Protein 4K8L (pdb70)

GO terms:
  GO:0047580 4-hydroxyproline epimerase activity (F, EXP)

Nearest PDB structures (foldseek):
  4k8l-assembly1_A-2  TM=1.003E+00  e=9.230E-74  Brucella anthropi ATCC 49188
  1tm0-assembly1_A  TM=9.863E-01  e=3.378E-57  Brucella melitensis bv. 1 str. 16M
  4k7g-assembly1_B  TM=9.505E-01  e=1.556E-53  Allorhizobium ampelinum S4
  6r76-assembly2_D  TM=7.956E-01  e=5.404E-33  Thermococcus litoralis DSM 5473
  6r76-assembly1_B  TM=7.871E-01  e=2.920E-32  Thermococcus litoralis DSM 5473

Organism: Brucella anthropi (strain ATCC 49188 / DSM 6882 / CCUG 24695 / JCM 21032 / LMG 3331 / NBRC 15819 / NCTC 12168 / Alc 37) (NCBI:txid439375)

Radius of gyration: 19.4 Å; Cα contacts (8 Å, |Δi|>4): 788; chains: 1; bounding box: 55×47×54 Å

Structure (mmCIF, N/CA/C/O backbone):
data_4K8L
#
_entry.id   4K8L
#
_cell.length_a   77.263
_cell.length_b   78.329
_cell.length_c   114.424
_cell.angle_alpha   90.000
_cell.angle_beta   90.000
_cell.angle_gamma   90.000
#
_symmetry.space_group_name_H-M   'I 2 2 2'
#
loop_
_entity.id
_entity.type
_entity.pdbx_description
1 polymer 'Proline racemase'
2 water water
#
loop_
_atom_site.group_PDB
_atom_site.id
_atom_site.type_symbol
_atom_site.label_atom_id
_atom_site.label_alt_id
_atom_site.label_comp_id
_atom_site.label_asym_id
_atom_site.label_entity_id
_atom_site.label_seq_id
_atom_site.pdbx_PDB_ins_code
_atom_site.Cartn_x
_atom_site.Cartn_y
_atom_site.Cartn_z
_atom_site.occupancy
_atom_site.B_iso_or_equiv
_atom_site.auth_seq_id
_atom_site.auth_comp_id
_atom_site.auth_asym_id
_atom_site.auth_atom_id
_atom_site.pdbx_PDB_model_num
ATOM 1 N N . SER A 1 1 ? 55.187 -7.940 57.169 1.00 25.23 0 SER A N 1
ATOM 2 C CA . SER A 1 1 ? 54.844 -6.543 57.547 1.00 23.35 0 SER A CA 1
ATOM 3 C C . SER A 1 1 ? 54.531 -5.721 56.335 1.00 25.55 0 SER A C 1
ATOM 4 O O . SER A 1 1 ? 54.968 -6.028 55.238 1.00 28.11 0 SER A O 1
ATOM 14 N N . MET A 1 2 ? 53.720 -4.690 56.542 1.00 26.60 1 MET A N 1
ATOM 15 C CA . MET A 1 2 ? 53.395 -3.724 55.524 1.00 29.73 1 MET A CA 1
ATOM 16 C C . MET A 1 2 ? 53.942 -2.353 55.889 1.00 31.16 1 MET A C 1
ATOM 17 O O . MET A 1 2 ? 54.179 -2.057 57.071 1.00 30.31 1 MET A O 1
ATOM 31 N N . ARG A 1 3 ? 54.122 -1.522 54.866 1.00 27.12 2 ARG A N 1
ATOM 32 C CA . ARG A 1 3 ? 54.463 -0.120 55.049 1.00 22.38 2 ARG A CA 1
ATOM 33 C C . ARG A 1 3 ? 53.638 0.738 54.141 1.00 24.65 2 ARG A C 1
ATOM 34 O O . ARG A 1 3 ? 53.292 0.334 53.037 1.00 23.39 2 ARG A O 1
ATOM 55 N N . SER A 1 4 ? 53.302 1.932 54.605 1.00 19.90 3 SER A N 1
ATOM 56 C CA . SER A 1 4 ? 52.612 2.880 53.771 1.00 20.40 3 SER A CA 1
ATOM 57 C C . SER A 1 4 ? 53.072 4.294 54.051 1.00 23.58 3 SER A C 1
ATOM 58 O O . SER A 1 4 ? 53.186 4.687 55.211 1.00 22.49 3 SER A O 1
ATOM 66 N N . THR A 1 5 ? 53.286 5.063 52.989 1.00 17.56 4 THR A N 1
ATOM 67 C CA . THR A 1 5 ? 53.694 6.455 53.124 1.00 19.80 4 THR A CA 1
ATOM 68 C C . THR A 1 5 ? 52.511 7.346 53.430 1.00 20.95 4 THR A C 1
ATOM 69 O O . THR A 1 5 ? 52.704 8.479 53.870 1.00 24.86 4 THR A O 1
ATOM 80 N N . LYS A 1 6 ? 51.290 6.864 53.170 1.00 18.63 5 LYS A N 1
ATOM 81 C CA . LYS A 1 6 ? 50.090 7.646 53.448 1.00 15.06 5 LYS A CA 1
ATOM 82 C C . LYS A 1 6 ? 48.877 6.738 53.637 1.00 21.86 5 LYS A C 1
ATOM 83 O O . LYS A 1 6 ? 48.894 5.578 53.245 1.00 17.98 5 LYS A O 1
ATOM 102 N N . VAL A 1 7 ? 47.836 7.261 54.275 1.00 14.99 6 VAL A N 1
ATOM 103 C CA . VAL A 1 7 ? 46.574 6.537 54.340 1.00 13.00 6 VAL A CA 1
ATOM 104 C C . VAL A 1 7 ? 45.442 7.480 54.013 1.00 14.19 6 VAL A C 1
ATOM 105 O O . VAL A 1 7 ? 45.221 8.493 54.696 1.00 15.51 6 VAL A O 1
ATOM 118 N N . ILE A 1 8 ? 44.739 7.160 52.930 1.00 10.63 7 ILE A N 1
ATOM 119 C CA . ILE A 1 8 ? 43.646 7.986 52.453 1.00 13.44 7 ILE A CA 1
ATOM 120 C C . ILE A 1 8 ? 42.331 7.235 52.673 1.00 14.46 7 ILE A C 1
ATOM 121 O O . ILE A 1 8 ? 42.185 6.100 52.253 1.00 13.94 7 ILE A O 1
ATOM 137 N N . HIS A 1 9 ? 41.402 7.889 53.366 1.00 10.84 8 HIS A N 1
ATOM 138 C CA . HIS A 1 9 ? 40.149 7.286 53.802 1.00 8.19 8 HIS A CA 1
ATOM 139 C C . HIS A 1 9 ? 39.022 7.728 52.880 1.00 9.68 8 HIS A C 1
ATOM 140 O O . HIS A 1 9 ? 38.771 8.917 52.753 1.00 13.48 8 HIS A O 1
ATOM 155 N N . ILE A 1 10 ? 38.376 6.743 52.255 1.00 11.06 9 ILE A N 1
ATOM 156 C CA . ILE A 1 10 ? 37.364 6.944 51.252 1.00 10.16 9 ILE A CA 1
ATOM 157 C C . ILE A 1 10 ? 36.051 6.255 51.611 1.00 11.71 9 ILE A C 1
ATOM 158 O O . ILE A 1 10 ? 36.047 5.148 52.140 1.00 13.46 9 ILE A O 1
ATOM 174 N N . VAL A 1 11 ? 34.950 6.930 51.304 1.00 12.70 10 VAL A N 1
ATOM 175 C CA . VAL A 1 11 ? 33.646 6.303 51.289 1.00 11.01 10 VAL A CA 1
ATOM 176 C C . VAL A 1 11 ? 33.272 6.166 49.825 1.00 11.15 10 VAL A C 1
ATOM 177 O O . VAL A 1 11 ? 33.170 7.168 49.106 1.00 10.61 10 VAL A O 1
ATOM 190 N N . GLY A 1 12 ? 33.082 4.938 49.367 1.00 8.86 11 GLY A N 1
ATOM 191 C CA . GLY A 1 12 ? 32.800 4.743 47.965 1.00 10.32 11 GLY A CA 1
ATOM 192 C C . GLY A 1 12 ? 31.348 5.080 47.687 1.00 12.82 11 GLY A C 1
ATOM 193 O O . GLY A 1 12 ? 30.509 4.964 48.588 1.00 11.09 11 GLY A O 1
ATOM 197 N N . CYS A 1 13 ? 31.049 5.499 46.468 1.00 10.57 12 CYS A N 1
ATOM 198 C CA . CYS A 1 13 ? 29.683 5.890 46.116 1.00 12.19 12 CYS A CA 1
ATOM 199 C C . CYS A 1 13 ? 29.490 5.919 44.593 1.00 13.51 12 CYS A C 1
ATOM 200 O O . CYS A 1 13 ? 30.437 6.173 43.817 1.00 14.81 12 CYS A O 1
ATOM 208 N N . HIS A 1 14 ? 28.274 5.608 44.135 1.00 12.95 13 HIS A N 1
ATOM 209 C CA . HIS A 1 14 ? 27.931 5.813 42.730 1.00 13.35 13 HIS A CA 1
ATOM 210 C C . HIS A 1 14 ? 26.559 6.441 42.615 1.00 18.58 13 HIS A C 1
ATOM 211 O O . HIS A 1 14 ? 25.707 6.243 43.484 1.00 16.98 13 HIS A O 1
ATOM 226 N N . ALA A 1 15 ? 26.380 7.251 41.581 1.00 16.28 14 ALA A N 1
ATOM 227 C CA . ALA A 1 15 ? 25.104 7.913 41.309 1.00 17.74 14 ALA A CA 1
ATOM 228 C C . ALA A 1 15 ? 24.587 7.427 40.002 1.00 21.28 14 ALA A C 1
ATOM 229 O O . ALA A 1 15 ? 25.208 7.666 38.970 1.00 22.73 14 ALA A O 1
ATOM 236 N N . GLU A 1 16 ? 23.445 6.733 40.036 1.00 23.58 15 GLU A N 1
ATOM 237 C CA . GLU A 1 16 ? 22.822 6.229 38.837 1.00 28.33 15 GLU A CA 1
ATOM 238 C C . GLU A 1 16 ? 23.859 5.545 37.954 1.00 33.55 15 GLU A C 1
ATOM 239 O O . GLU A 1 16 ? 23.878 5.745 36.759 1.00 28.38 15 GLU A O 1
ATOM 251 N N . GLY A 1 17 ? 24.730 4.743 38.550 1.00 38.56 16 GLY A N 1
ATOM 252 C CA . GLY A 1 17 ? 25.718 4.010 37.771 1.00 43.65 16 GLY A CA 1
ATOM 253 C C . GLY A 1 17 ? 26.994 4.769 37.387 1.00 43.05 16 GLY A C 1
ATOM 254 O O . GLY A 1 17 ? 27.789 4.277 36.590 1.00 49.78 16 GLY A O 1
ATOM 258 N N . GLU A 1 18 ? 27.197 5.965 37.928 1.00 23.01 17 GLU A N 1
ATOM 259 C CA . GLU A 1 18 ? 28.472 6.662 37.739 1.00 19.12 17 GLU A CA 1
ATOM 260 C C . GLU A 1 18 ? 29.213 6.747 39.075 1.00 18.29 17 GLU A C 1
ATOM 261 O O . GLU A 1 18 ? 28.741 7.367 40.038 1.00 18.34 17 GLU A O 1
ATOM 273 N N . VAL A 1 19 ? 30.387 6.154 39.109 1.00 17.39 18 VAL A N 1
ATOM 274 C CA . VAL A 1 19 ? 31.221 6.171 40.315 1.00 12.08 18 VAL A CA 1
ATOM 275 C C . VAL A 1 19 ? 31.641 7.592 40.667 1.00 16.62 18 VAL A C 1
ATOM 276 O O . VAL A 1 19 ? 32.101 8.367 39.813 1.00 19.97 18 VAL A O 1
ATOM 289 N N . GLY A 1 20 ? 31.455 7.934 41.928 1.00 13.35 19 GLY A N 1
ATOM 290 C CA . GLY A 1 20 ? 31.897 9.193 42.491 1.00 12.99 19 GLY A CA 1
ATOM 291 C C . GLY A 1 20 ? 32.360 8.973 43.931 1.00 17.48 19 GLY A C 1
ATOM 292 O O . GLY A 1 20 ? 31.709 9.380 44.896 1.00 14.14 19 GLY A O 1
ATOM 296 N N . ASP A 1 21 ? 33.485 8.293 44.090 1.00 13.52 20 ASP A N 1
ATOM 297 C CA . ASP A 1 21 ? 33.996 7.997 45.443 1.00 13.15 20 ASP A CA 1
ATOM 298 C C . ASP A 1 21 ? 34.407 9.295 46.166 1.00 11.78 20 ASP A C 1
ATOM 299 O O . ASP A 1 21 ? 34.671 10.310 45.518 1.00 14.01 20 ASP A O 1
ATOM 308 N N . VAL A 1 22 ? 34.425 9.274 47.499 1.00 11.76 21 VAL A N 1
ATOM 309 C CA . VAL A 1 22 ? 34.603 10.508 48.256 1.00 9.86 21 VAL A CA 1
ATOM 310 C C . VAL A 1 22 ? 35.695 10.282 49.296 1.00 13.21 21 VAL A C 1
ATOM 311 O O . VAL A 1 22 ? 35.568 9.366 50.138 1.00 11.89 21 VAL A O 1
ATOM 324 N N . ILE A 1 23 ? 36.749 11.094 49.213 1.00 13.22 22 ILE A N 1
ATOM 325 C CA . ILE A 1 23 ? 37.800 11.142 50.244 1.00 7.46 22 ILE A CA 1
ATOM 326 C C . ILE A 1 23 ? 37.313 11.941 51.435 1.00 10.02 22 ILE A C 1
ATOM 327 O O . ILE A 1 23 ? 37.056 13.141 51.309 1.00 12.19 22 ILE A O 1
ATOM 343 N N . VAL A 1 24 ? 37.205 11.284 52.589 1.00 9.09 23 VAL A N 1
ATOM 344 C CA . VAL A 1 24 ? 36.670 11.895 53.805 1.00 10.79 23 VAL A CA 1
ATOM 345 C C . VAL A 1 24 ? 37.766 12.168 54.847 1.00 10.15 23 VAL A C 1
ATOM 346 O O . VAL A 1 24 ? 37.532 12.913 55.793 1.00 12.87 23 VAL A O 1
ATOM 359 N N . GLY A 1 25 ? 38.969 11.632 54.630 1.00 12.79 24 GLY A N 1
ATOM 360 C CA . GLY A 1 25 ? 40.066 11.842 55.562 1.00 11.72 24 GLY A CA 1
ATOM 361 C C . GLY A 1 25 ? 41.415 11.452 54.985 1.00 15.56 24 GLY A C 1
ATOM 362 O O . GLY A 1 25 ? 41.507 10.705 54.014 1.00 11.24 24 GLY A O 1
ATOM 366 N N . GLY A 1 26 ? 42.460 11.937 55.629 1.00 13.61 25 GLY A N 1
ATOM 367 C CA . GLY A 1 26 ? 43.819 11.574 55.297 1.00 12.45 25 GLY A CA 1
ATOM 368 C C . GLY A 1 26 ? 44.475 12.525 54.324 1.00 12.31 25 GLY A C 1
ATOM 369 O O . GLY A 1 26 ? 45.657 12.371 54.007 1.00 14.42 25 GLY A O 1
ATOM 373 N N . VAL A 1 27 ? 43.730 13.514 53.850 1.00 11.18 26 VAL A N 1
ATOM 374 C CA . VAL A 1 27 ? 44.268 14.487 52.903 1.00 15.00 26 VAL A CA 1
ATOM 375 C C . VAL A 1 27 ? 43.991 15.889 53.425 1.00 15.96 26 VAL A C 1
ATOM 376 O O . VAL A 1 27 ? 42.862 16.318 53.541 1.00 15.70 26 VAL A O 1
ATOM 389 N N . ALA A 1 28 ? 45.054 16.588 53.767 1.00 15.35 27 ALA A N 1
ATOM 390 C CA . ALA A 1 28 ? 44.949 17.993 54.152 1.00 20.17 27 ALA A CA 1
ATOM 391 C C . ALA A 1 28 ? 44.400 18.818 52.979 1.00 21.36 27 ALA A C 1
ATOM 392 O O . ALA A 1 28 ? 44.627 18.496 51.814 1.00 18.32 27 ALA A O 1
ATOM 399 N N . PRO A 1 29 ? 43.700 19.910 53.288 1.00 17.39 28 PRO A N 1
ATOM 400 C CA . PRO A 1 29 ? 43.253 20.720 52.164 1.00 18.86 28 PRO A CA 1
ATOM 401 C C . PRO A 1 29 ? 44.446 21.277 51.369 1.00 22.89 28 PRO A C 1
ATOM 402 O O . PRO A 1 29 ? 45.447 21.679 51.956 1.00 20.76 28 PRO A O 1
ATOM 413 N N . PRO A 1 30 ? 44.351 21.252 50.040 1.00 19.77 29 PRO A N 1
ATOM 414 C CA . PRO A 1 30 ? 45.403 21.781 49.175 1.00 21.13 29 PRO A CA 1
ATOM 415 C C . PRO A 1 30 ? 45.651 23.268 49.421 1.00 22.61 29 PRO A C 1
ATOM 416 O O . PRO A 1 30 ? 44.769 23.995 49.882 1.00 20.13 29 PRO A O 1
ATOM 427 N N . PRO A 1 31 ? 46.855 23.735 49.097 1.00 20.73 30 PRO A N 1
ATOM 428 C CA . PRO A 1 31 ? 47.145 25.170 49.151 1.00 23.77 30 PRO A CA 1
ATOM 429 C C . PRO A 1 31 ? 46.181 25.962 48.289 1.00 24.34 30 PRO A C 1
ATOM 430 O O . PRO A 1 31 ? 45.772 25.480 47.232 1.00 26.45 30 PRO A O 1
ATOM 441 N N . GLY A 1 32 ? 45.866 27.181 48.707 1.00 29.92 31 GLY A N 1
ATOM 442 C CA . GLY A 1 32 ? 45.004 28.048 47.924 1.00 35.92 31 GLY A CA 1
ATOM 443 C C . GLY A 1 32 ? 44.048 28.819 48.801 1.00 31.47 31 GLY A C 1
ATOM 444 O O . GLY A 1 32 ? 43.571 28.314 49.808 1.00 28.76 31 GLY A O 1
ATOM 448 N N . LYS A 1 33 ? 43.744 30.037 48.390 1.00 32.69 32 LYS A N 1
ATOM 449 C CA . LYS A 1 33 ? 42.909 30.936 49.169 1.00 40.75 32 LYS A CA 1
ATOM 450 C C . LYS A 1 33 ? 41.424 30.687 48.875 1.00 34.13 32 LYS A C 1
ATOM 451 O O . LYS A 1 33 ? 40.538 31.060 49.651 1.00 35.98 32 LYS A O 1
ATOM 470 N N . THR A 1 34 ? 41.149 30.022 47.760 1.00 28.66 33 THR A N 1
ATOM 471 C CA . THR A 1 34 ? 39.779 29.728 47.374 1.00 20.43 33 THR A CA 1
ATOM 472 C C . THR A 1 34 ? 39.679 28.248 46.976 1.00 23.22 33 THR A C 1
ATOM 473 O O . THR A 1 34 ? 40.695 27.634 46.667 1.00 22.19 33 THR A O 1
ATOM 484 N N . VAL A 1 35 ? 38.471 27.688 46.947 1.00 23.46 34 VAL A N 1
ATOM 485 C CA . VAL A 1 35 ? 38.307 26.298 46.509 1.00 20.49 34 VAL A CA 1
ATOM 486 C C . VAL A 1 35 ? 38.721 26.172 45.044 1.00 20.59 34 VAL A C 1
ATOM 487 O O . VAL A 1 35 ? 39.326 25.173 44.638 1.00 16.45 34 VAL A O 1
ATOM 500 N N . TRP A 1 36 ? 38.454 27.207 44.258 1.00 16.76 35 TRP A N 1
ATOM 501 C CA . TRP A 1 36 ? 38.954 27.246 42.870 1.00 21.18 35 TRP A CA 1
ATOM 502 C C . TRP A 1 36 ? 40.483 27.054 42.803 1.00 23.53 35 TRP A C 1
ATOM 503 O O . TRP A 1 36 ? 40.979 26.172 42.071 1.00 24.19 35 TRP A O 1
ATOM 524 N N . GLU A 1 37 ? 41.242 27.870 43.540 1.00 19.53 36 GLU A N 1
ATOM 525 C CA . GLU A 1 37 ? 42.708 27.728 43.528 1.00 21.59 36 GLU A CA 1
ATOM 526 C C . GLU A 1 37 ? 43.150 26.350 44.024 1.00 21.34 36 GLU A C 1
ATOM 527 O O . GLU A 1 37 ? 44.142 25.790 43.527 1.00 20.04 36 GLU A O 1
ATOM 539 N N . GLN A 1 38 ? 42.442 25.801 45.006 1.00 16.29 37 GLN A N 1
ATOM 540 C CA . GLN A 1 38 ? 42.796 24.478 45.515 1.00 13.84 37 GLN A CA 1
ATOM 541 C C . GLN A 1 38 ? 42.610 23.410 44.426 1.00 17.55 37 GLN A C 1
ATOM 542 O O . GLN A 1 38 ? 43.443 22.502 44.300 1.00 17.80 37 GLN A O 1
ATOM 556 N N . SER A 1 39 ? 41.528 23.513 43.647 1.00 17.81 38 SER A N 1
ATOM 557 C CA . SER A 1 39 ? 41.284 22.562 42.567 1.00 13.01 38 SER A CA 1
ATOM 558 C C . SER A 1 39 ? 42.395 22.695 41.491 1.00 15.08 38 SER A C 1
ATOM 559 O O . SER A 1 39 ? 42.780 21.681 40.896 1.00 15.21 38 SER A O 1
ATOM 567 N N . ARG A 1 40 ? 42.862 23.920 41.232 1.00 16.60 39 ARG A N 1
ATOM 568 C CA . ARG A 1 40 ? 43.931 24.187 40.235 1.00 16.03 39 ARG A CA 1
ATOM 569 C C . ARG A 1 40 ? 45.248 23.532 40.697 1.00 20.02 39 ARG A C 1
ATOM 570 O O . ARG A 1 40 ? 46.017 23.042 39.880 1.00 21.18 39 ARG A O 1
ATOM 591 N N . PHE A 1 41 ? 45.515 23.560 42.000 1.00 17.51 40 PHE A N 1
ATOM 592 C CA . PHE A 1 41 ? 46.664 22.817 42.535 1.00 20.88 40 PHE A CA 1
ATOM 593 C C . PHE A 1 41 ? 46.518 21.314 42.252 1.00 19.06 40 PHE A C 1
ATOM 594 O O . PHE A 1 41 ? 47.460 20.631 41.779 1.00 19.07 40 PHE A O 1
ATOM 611 N N . ILE A 1 42 ? 45.327 20.798 42.508 1.00 17.09 41 ILE A N 1
ATOM 612 C CA . ILE A 1 42 ? 45.075 19.370 42.368 1.00 15.44 41 ILE A CA 1
ATOM 613 C C . ILE A 1 42 ? 45.291 19.005 40.894 1.00 18.91 41 ILE A C 1
ATOM 614 O O . ILE A 1 42 ? 45.923 18.001 40.605 1.00 18.87 41 ILE A O 1
ATOM 630 N N . ALA A 1 43 ? 44.806 19.843 39.973 1.00 20.60 42 ALA A N 1
ATOM 631 C CA . ALA A 1 43 ? 44.925 19.567 38.535 1.00 20.96 42 ALA A CA 1
ATOM 632 C C . ALA A 1 43 ? 46.372 19.621 38.068 1.00 21.08 42 ALA A C 1
ATOM 633 O O . ALA A 1 43 ? 46.769 18.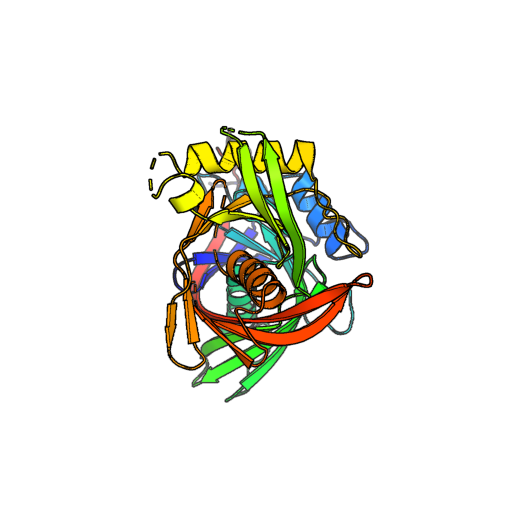851 37.189 1.00 22.37 42 ALA A O 1
ATOM 640 N N . SER A 1 44 ? 47.153 20.534 38.646 1.00 19.06 43 SER A N 1
ATOM 641 C CA . SER A 1 44 ? 48.517 20.786 38.178 1.00 22.54 43 SER A CA 1
ATOM 642 C C . SER A 1 44 ? 49.463 19.776 38.753 1.00 23.05 43 SER A C 1
ATOM 643 O O . SER A 1 44 ? 50.389 19.287 38.083 1.00 20.84 43 SER A O 1
ATOM 651 N N . ASP A 1 45 ? 49.259 19.492 40.028 1.00 20.72 44 ASP A N 1
ATOM 652 C CA . ASP A 1 45 ? 50.216 18.691 40.779 1.00 23.73 44 ASP A CA 1
ATOM 653 C C . ASP A 1 45 ? 50.093 17.209 40.457 1.00 22.48 44 ASP A C 1
ATOM 654 O O . ASP A 1 45 ? 51.107 16.502 40.328 1.00 23.02 44 ASP A O 1
ATOM 663 N N . GLU A 1 46 ? 48.845 16.740 40.381 1.00 21.05 45 GLU A N 1
ATOM 664 C CA . GLU A 1 46 ? 48.504 15.397 39.890 1.00 19.46 45 GLU A CA 1
ATOM 665 C C . GLU A 1 46 ? 48.787 14.244 40.840 1.00 20.08 45 GLU A C 1
ATOM 666 O O . GLU A 1 46 ? 48.381 13.109 40.575 1.00 19.73 45 GLU A O 1
ATOM 678 N N . THR A 1 47 ? 49.500 14.494 41.928 1.00 19.35 46 THR A N 1
ATOM 679 C CA . THR A 1 47 ? 49.844 13.409 42.835 1.00 16.05 46 THR A CA 1
ATOM 680 C C . THR A 1 47 ? 48.598 12.682 43.391 1.00 18.44 46 THR A C 1
ATOM 681 O O . THR A 1 47 ? 48.494 11.443 43.330 1.00 17.34 46 THR A O 1
ATOM 692 N N . LEU A 1 48 ? 47.672 13.443 43.953 1.00 17.86 47 LEU A N 1
ATOM 693 C CA . LEU A 1 48 ? 46.440 12.858 44.508 1.00 12.26 47 LEU A CA 1
ATOM 694 C C . LEU A 1 48 ? 45.630 12.215 43.383 1.00 16.36 47 LEU A C 1
ATOM 695 O O . LEU A 1 48 ? 45.228 11.057 43.503 1.00 14.41 47 LEU A O 1
ATOM 711 N N . ARG A 1 49 ? 45.436 12.945 42.277 1.00 15.96 48 ARG A N 1
ATOM 712 C CA . ARG A 1 49 ? 44.681 12.405 41.135 1.00 15.49 48 ARG A CA 1
ATOM 713 C C . ARG A 1 49 ? 45.214 11.047 40.670 1.00 17.59 48 ARG A C 1
ATOM 714 O O . ARG A 1 49 ? 44.460 10.101 40.500 1.00 16.57 48 ARG A O 1
ATOM 735 N N . ASN A 1 50 ? 46.521 10.950 40.435 1.00 19.70 49 ASN A N 1
ATOM 736 C CA . ASN A 1 50 ? 47.067 9.739 39.867 1.00 16.57 49 ASN A CA 1
ATOM 737 C C . ASN A 1 50 ? 46.935 8.606 40.886 1.00 18.77 49 ASN A C 1
ATOM 738 O O . ASN A 1 50 ? 46.648 7.453 40.554 1.00 17.41 49 ASN A O 1
ATOM 749 N N . PHE A 1 51 ? 47.129 8.950 42.139 1.00 12.86 50 PHE A N 1
ATOM 750 C CA . PHE A 1 51 ? 47.110 7.936 43.199 1.00 20.14 50 PHE A CA 1
ATOM 751 C C . PHE A 1 51 ? 45.727 7.290 43.368 1.00 19.73 50 PHE A C 1
ATOM 752 O O . PHE A 1 51 ? 45.618 6.076 43.540 1.00 19.03 50 PHE A O 1
ATOM 769 N N . VAL A 1 52 ? 44.680 8.086 43.278 1.00 21.12 51 VAL A N 1
ATOM 770 C CA . VAL A 1 52 ? 43.324 7.542 43.489 1.00 19.31 51 VAL A CA 1
ATOM 771 C C . VAL A 1 52 ? 42.617 7.131 42.188 1.00 22.47 51 VAL A C 1
ATOM 772 O O . VAL A 1 52 ? 41.747 6.257 42.205 1.00 17.61 51 VAL A O 1
ATOM 785 N N . LEU A 1 53 ? 42.996 7.733 41.061 1.00 17.63 52 LEU A N 1
ATOM 786 C CA . LEU A 1 53 ? 42.341 7.430 39.797 1.00 16.78 52 LEU A CA 1
ATOM 787 C C . LEU A 1 53 ? 42.950 6.260 39.025 1.00 22.26 52 LEU A C 1
ATOM 788 O O . LEU A 1 53 ? 42.227 5.532 38.323 1.00 22.87 52 LEU A O 1
ATOM 804 N N . ASN A 1 54 ? 44.269 6.101 39.079 1.00 18.86 53 ASN A N 1
ATOM 805 C CA . ASN A 1 54 ? 44.916 5.087 38.264 1.00 16.40 53 ASN A CA 1
ATOM 806 C C . ASN A 1 54 ? 44.901 3.724 38.948 1.00 19.11 53 ASN A C 1
ATOM 807 O O . ASN A 1 54 ? 44.902 3.642 40.172 1.00 21.09 53 ASN A O 1
ATOM 818 N N . GLU A 1 55 ? 44.919 2.667 38.145 1.00 17.82 54 GLU A N 1
ATOM 819 C CA . GLU A 1 55 ? 45.272 1.361 38.635 1.00 22.97 54 GLU A CA 1
ATOM 820 C C . GLU A 1 55 ? 46.596 1.560 39.382 1.00 31.21 54 GLU A C 1
ATOM 821 O O . GLU A 1 55 ? 47.423 2.399 38.996 1.00 27.93 54 GLU A O 1
ATOM 833 N N . PRO A 1 56 ? 46.832 0.747 40.407 1.00 23.07 55 PRO A N 1
ATOM 834 C CA . PRO A 1 56 ? 46.024 -0.413 40.808 1.00 19.77 55 PRO A CA 1
ATOM 835 C C . PRO A 1 56 ? 44.929 -0.094 41.814 1.00 21.29 55 PRO A C 1
ATOM 836 O O . PRO A 1 56 ? 44.332 -1.047 42.308 1.00 26.66 55 PRO A O 1
ATOM 847 N N . ARG A 1 57 ? 44.710 1.179 42.152 1.00 15.72 56 ARG A N 1
ATOM 848 C CA . ARG A 1 57 ? 43.702 1.548 43.157 1.00 16.57 56 ARG A CA 1
ATOM 849 C C . ARG A 1 57 ? 42.392 2.018 42.530 1.00 23.99 56 ARG A C 1
ATOM 850 O O . ARG A 1 57 ? 41.333 1.847 43.111 1.00 24.23 56 ARG A O 1
ATOM 871 N N . GLY A 1 58 ? 42.482 2.640 41.359 1.00 18.35 57 GLY A N 1
ATOM 872 C CA . GLY A 1 58 ? 41.320 3.159 40.659 1.00 23.16 57 GLY A CA 1
ATOM 873 C C . GLY A 1 58 ? 41.101 2.385 39.383 1.00 32.94 57 GLY A C 1
ATOM 874 O O . GLY A 1 58 ? 41.355 1.186 39.320 1.00 43.51 57 GLY A O 1
ATOM 878 N N . GLY A 1 59 ? 40.685 3.088 38.341 1.00 32.32 58 GLY A N 1
ATOM 879 C CA . GLY A 1 59 ? 40.303 2.463 37.090 1.00 27.09 58 GLY A CA 1
ATOM 880 C C . GLY A 1 59 ? 39.827 3.568 36.183 1.00 25.72 58 GLY A C 1
ATOM 881 O O . GLY A 1 59 ? 39.536 4.669 36.663 1.00 25.68 58 GLY A O 1
ATOM 885 N N . VAL A 1 60 ? 39.754 3.289 34.885 1.00 28.87 59 VAL A N 1
ATOM 886 C CA . VAL A 1 60 ? 39.471 4.324 33.890 1.00 30.06 59 VAL A CA 1
ATOM 887 C C . VAL A 1 60 ? 38.133 4.993 34.101 1.00 33.30 59 VAL A C 1
ATOM 888 O O . VAL A 1 60 ? 37.927 6.131 33.681 1.00 43.88 59 VAL A O 1
ATOM 901 N N . PHE A 1 61 ? 37.203 4.308 34.745 1.00 26.65 60 PHE A N 1
ATOM 902 C CA . PHE A 1 61 ? 35.905 4.925 34.945 1.00 33.58 60 PHE A CA 1
ATOM 903 C C . PHE A 1 61 ? 35.706 5.533 36.319 1.00 28.54 60 PHE A C 1
ATOM 904 O O . PHE A 1 61 ? 34.629 6.034 36.620 1.00 28.45 60 PHE A O 1
ATOM 921 N N . ARG A 1 62 ? 36.740 5.516 37.153 1.00 20.11 61 ARG A N 1
ATOM 922 C CA . ARG A 1 62 ? 36.589 6.060 38.486 1.00 15.54 61 ARG A CA 1
ATOM 923 C C . ARG A 1 62 ? 36.623 7.583 38.479 1.00 18.38 61 ARG A C 1
ATOM 924 O O . ARG A 1 62 ? 37.410 8.199 37.764 1.00 20.24 61 ARG A O 1
ATOM 945 N N . HIS A 1 63 ? 35.731 8.186 39.260 1.00 15.30 62 HIS A N 1
ATOM 946 C CA . HIS A 1 63 ? 35.811 9.605 39.621 1.00 14.42 62 HIS A CA 1
ATOM 947 C C . HIS A 1 63 ? 36.000 9.622 41.133 1.00 19.30 62 HIS A C 1
ATOM 948 O O . HIS A 1 63 ? 35.463 8.755 41.839 1.00 18.09 62 HIS A O 1
ATOM 963 N N . VAL A 1 64 ? 36.744 10.600 41.636 1.00 13.91 63 VAL A N 1
ATOM 964 C CA . VAL A 1 64 ? 36.978 10.732 43.054 1.00 9.16 63 VAL A CA 1
ATOM 965 C C . VAL A 1 64 ? 36.843 12.196 43.446 1.00 12.98 63 VAL A C 1
ATOM 966 O O . VAL A 1 64 ? 37.287 13.085 42.722 1.00 14.52 63 VAL A O 1
ATOM 979 N N . ASN A 1 65 ? 36.212 12.446 44.594 1.00 10.52 64 ASN A N 1
ATOM 980 C CA . ASN A 1 65 ? 35.974 13.792 45.076 1.00 12.00 64 ASN A CA 1
ATOM 981 C C . ASN A 1 65 ? 36.663 13.989 46.405 1.00 12.26 64 ASN A C 1
ATOM 982 O O . ASN A 1 65 ? 36.591 13.112 47.272 1.00 17.00 64 ASN A O 1
ATOM 993 N N . LEU A 1 66 ? 37.334 15.127 46.566 1.00 13.92 65 LEU A N 1
ATOM 994 C CA . LEU A 1 66 ? 38.040 15.390 47.825 1.00 10.64 65 LEU A CA 1
ATOM 995 C C . LEU A 1 66 ? 37.235 16.394 48.634 1.00 13.70 65 LEU A C 1
ATOM 996 O O . LEU A 1 66 ? 36.999 17.508 48.183 1.00 15.44 65 LEU A O 1
ATOM 1012 N N . LEU A 1 67 ? 36.779 16.014 49.828 1.00 11.37 66 LEU A N 1
ATOM 1013 C CA . LEU A 1 67 ? 36.148 17.014 50.680 1.00 10.16 66 LEU A CA 1
ATOM 1014 C C . LEU A 1 67 ? 37.204 17.954 51.238 1.00 14.09 66 LEU A C 1
ATOM 1015 O O . LEU A 1 67 ? 38.303 17.517 51.652 1.00 15.79 66 LEU A O 1
ATOM 1031 N N . VAL A 1 68 ? 36.879 19.245 51.228 1.00 14.37 67 VAL A N 1
ATOM 1032 C CA . VAL A 1 68 ? 37.708 20.252 51.852 1.00 14.82 67 VAL A CA 1
ATOM 1033 C C . VAL A 1 68 ? 36.834 21.227 52.612 1.00 14.73 67 VAL A C 1
ATOM 1034 O O . VAL A 1 68 ? 35.623 21.327 52.363 1.00 14.19 67 VAL A O 1
ATOM 1047 N N . PRO A 1 69 ? 37.443 21.984 53.507 1.00 16.32 68 PRO A N 1
ATOM 1048 C CA . PRO A 1 69 ? 36.631 22.953 54.247 1.00 14.90 68 PRO A CA 1
ATOM 1049 C C . PRO A 1 69 ? 36.076 23.996 53.303 1.00 19.61 68 PRO A C 1
ATOM 1050 O O . PRO A 1 69 ? 36.752 24.356 52.313 1.00 20.99 68 PRO A O 1
ATOM 1061 N N . PRO A 1 70 ? 34.870 24.488 53.603 1.00 15.36 69 PRO A N 1
ATOM 1062 C CA . PRO A 1 70 ? 34.282 25.549 52.790 1.00 22.41 69 PRO A CA 1
ATOM 1063 C C . PRO A 1 70 ? 35.131 26.802 52.966 1.00 27.38 69 PRO A C 1
ATOM 1064 O O . PRO A 1 70 ? 35.638 27.025 54.064 1.00 20.16 69 PRO A O 1
ATOM 1075 N N . LYS A 1 71 ? 35.351 27.556 51.899 1.00 20.37 70 LYS A N 1
ATOM 1076 C CA . LYS A 1 71 ? 35.957 28.872 51.996 1.00 22.02 70 LYS A CA 1
ATOM 1077 C C . LYS A 1 71 ? 34.891 29.952 52.059 1.00 29.08 70 LYS A C 1
ATOM 1078 O O . LYS A 1 71 ? 35.074 30.971 52.719 1.00 28.99 70 LYS A O 1
ATOM 1097 N N . ASP A 1 72 ? 33.783 29.746 51.352 1.00 30.60 71 ASP A N 1
ATOM 1098 C CA . ASP A 1 72 ? 32.645 30.659 51.425 1.00 29.81 71 ASP A CA 1
ATOM 1099 C C . ASP A 1 72 ? 31.817 30.238 52.630 1.00 27.45 71 ASP A C 1
ATOM 1100 O O . ASP A 1 72 ? 31.383 29.085 52.706 1.00 25.84 71 ASP A O 1
ATOM 1109 N N . PRO A 1 73 ? 31.589 31.164 53.574 1.00 33.81 72 PRO A N 1
ATOM 1110 C CA . PRO A 1 73 ? 30.909 30.831 54.831 1.00 39.07 72 PRO A CA 1
ATOM 1111 C C . PRO A 1 73 ? 29.459 30.393 54.643 1.00 35.89 72 PRO A C 1
ATOM 1112 O O . PRO A 1 73 ? 28.899 29.808 55.568 1.00 38.50 72 PRO A O 1
ATOM 1123 N N . ARG A 1 74 ? 28.865 30.664 53.484 1.00 34.66 73 ARG A N 1
ATOM 1124 C CA . ARG A 1 74 ? 27.507 30.205 53.200 1.00 34.58 73 ARG A CA 1
ATOM 1125 C C . ARG A 1 74 ? 27.492 28.682 52.966 1.00 27.13 73 ARG A C 1
ATOM 1126 O O . ARG A 1 74 ? 26.454 28.050 53.036 1.00 23.63 73 ARG A O 1
ATOM 1147 N N . ALA A 1 75 ? 28.646 28.089 52.682 1.00 23.04 74 ALA A N 1
ATOM 1148 C CA . ALA A 1 75 ? 28.711 26.655 52.422 1.00 20.25 74 ALA A CA 1
ATOM 1149 C C . ALA A 1 75 ? 29.032 25.817 53.664 1.00 20.19 74 ALA A C 1
ATOM 1150 O O . ALA A 1 75 ? 29.769 26.243 54.547 1.00 20.86 74 ALA A O 1
ATOM 1157 N N . GLN A 1 76 ? 28.486 24.615 53.711 1.00 17.21 75 GLN A N 1
ATOM 1158 C CA . GLN A 1 76 ? 28.768 23.677 54.794 1.00 20.73 75 GLN A CA 1
ATOM 1159 C C . GLN A 1 76 ? 29.966 22.776 54.521 1.00 23.35 75 GLN A C 1
ATOM 1160 O O . GLN A 1 76 ? 30.538 22.163 55.445 1.00 21.57 75 GLN A O 1
ATOM 1174 N N . MET A 1 77 ? 30.317 22.632 53.253 1.00 17.34 76 MET A N 1
ATOM 1175 C CA . MET A 1 77 ? 31.453 21.782 52.886 1.00 12.85 76 MET A CA 1
ATOM 1176 C C . MET A 1 77 ? 31.868 22.142 51.481 1.00 16.25 76 MET A C 1
ATOM 1177 O O . MET A 1 77 ? 31.055 22.552 50.664 1.00 18.02 76 MET A O 1
ATOM 1191 N N . GLY A 1 78 ? 33.158 22.033 51.222 1.00 15.80 77 GLY A N 1
ATOM 1192 C CA . GLY A 1 78 ? 33.679 22.228 49.890 1.00 14.56 77 GLY A CA 1
ATOM 1193 C C . GLY A 1 78 ? 34.092 20.868 49.335 1.00 16.77 77 GLY A C 1
ATOM 1194 O O . GLY A 1 78 ? 34.241 19.885 50.070 1.00 14.68 77 GLY A O 1
ATOM 1198 N N . PHE A 1 79 ? 34.262 20.802 48.025 1.00 17.00 78 PHE A N 1
ATOM 1199 C CA . PHE A 1 79 ? 34.726 19.581 47.395 1.00 14.06 78 PHE A CA 1
ATOM 1200 C C . PHE A 1 79 ? 35.419 19.906 46.087 1.00 14.60 78 PHE A C 1
ATOM 1201 O O . PHE A 1 79 ? 35.069 20.897 45.420 1.00 13.71 78 PHE A O 1
ATOM 1218 N N . ILE A 1 80 ? 36.391 19.062 45.760 1.00 14.52 79 ILE A N 1
ATOM 1219 C CA . ILE A 1 80 ? 37.148 19.140 44.494 1.00 13.49 79 ILE A CA 1
ATOM 1220 C C . ILE A 1 80 ? 36.890 17.839 43.725 1.00 16.92 79 ILE A C 1
ATOM 1221 O O . ILE A 1 80 ? 37.030 16.751 44.276 1.00 15.30 79 ILE A O 1
ATOM 1237 N N . ILE A 1 81 ? 36.492 17.975 42.465 1.00 12.51 80 ILE A N 1
ATOM 1238 C CA . ILE A 1 81 ? 36.113 16.841 41.645 1.00 14.48 80 ILE A CA 1
ATOM 1239 C C . ILE A 1 81 ? 37.283 16.394 40.808 1.00 15.62 80 ILE A C 1
ATOM 1240 O O . ILE A 1 81 ? 37.860 17.189 40.077 1.00 16.61 80 ILE A O 1
ATOM 1256 N N . MET A 1 82 ? 37.637 15.118 40.923 1.00 13.65 81 MET A N 1
ATOM 1257 C CA . MET A 1 82 ? 38.682 14.554 40.090 1.00 14.65 81 MET A CA 1
ATOM 1258 C C . MET A 1 82 ? 38.092 13.503 39.158 1.00 15.65 81 MET A C 1
ATOM 1259 O O . MET A 1 82 ? 37.835 12.376 39.559 1.00 13.39 81 MET A O 1
ATOM 1273 N N . GLU A 1 83 ? 37.925 13.880 37.890 1.00 19.89 82 GLU A N 1
ATOM 1274 C CA . GLU A 1 83 ? 37.509 12.940 36.836 1.00 18.98 82 GLU A CA 1
ATOM 1275 C C . GLU A 1 83 ? 38.710 12.428 36.085 1.00 22.64 82 GLU A C 1
ATOM 1276 O O . GLU A 1 83 ? 39.769 13.021 36.155 1.00 20.34 82 GLU A O 1
ATOM 1288 N N . PRO A 1 84 ? 38.544 11.340 35.301 1.00 31.79 83 PRO A N 1
ATOM 1289 C CA . PRO A 1 84 ? 39.672 10.832 34.508 1.00 28.47 83 PRO A CA 1
ATOM 1290 C C . PRO A 1 84 ? 40.304 11.885 33.617 1.00 28.81 83 PRO A C 1
ATOM 1291 O O . PRO A 1 84 ? 41.523 11.975 33.514 1.00 30.94 83 PRO A O 1
ATOM 1302 N N . ALA A 1 85 ? 39.481 12.693 32.960 1.00 23.41 84 ALA A N 1
ATOM 1303 C CA . ALA A 1 85 ? 40.010 13.583 31.950 1.00 27.17 84 ALA A CA 1
ATOM 1304 C C . ALA A 1 85 ? 40.409 14.945 32.476 1.00 27.14 84 ALA A C 1
ATOM 1305 O O . ALA A 1 85 ? 41.259 15.608 31.891 1.00 26.05 84 ALA A O 1
ATOM 1312 N N . ASP A 1 86 ? 39.754 15.407 33.534 1.00 22.97 85 ASP A N 1
ATOM 1313 C CA . ASP A 1 86 ? 40.031 16.736 34.038 1.00 21.34 85 ASP A CA 1
ATOM 1314 C C . ASP A 1 86 ? 39.547 16.944 35.459 1.00 19.00 85 ASP A C 1
ATOM 1315 O O . ASP A 1 86 ? 39.085 16.006 36.124 1.00 17.40 85 ASP A O 1
ATOM 1324 N N . THR A 1 87 ? 39.734 18.168 35.942 1.00 18.13 86 THR A N 1
ATOM 1325 C CA . THR A 1 87 ? 39.412 18.518 37.326 1.00 15.56 86 THR A CA 1
ATOM 1326 C C . THR A 1 87 ? 38.449 19.690 37.189 1.00 20.24 86 THR A C 1
ATOM 1327 O O . THR A 1 87 ? 38.871 20.840 37.179 1.00 18.29 86 THR A O 1
ATOM 1338 N N . PRO A 1 88 ? 37.149 19.392 36.999 1.00 15.36 87 PRO A N 1
ATOM 1339 C CA . PRO A 1 88 ? 36.295 20.435 36.414 1.00 19.27 87 PRO A CA 1
ATOM 1340 C C . PRO A 1 88 ? 35.672 21.357 37.462 1.00 15.11 87 PRO A C 1
ATOM 1341 O O . PRO A 1 88 ? 35.659 21.042 38.659 1.00 17.77 87 PRO A O 1
ATOM 1352 N N . PRO A 1 89 ? 35.163 22.497 37.014 1.00 15.40 88 PRO A N 1
ATOM 1353 C CA . PRO A 1 89 ? 34.474 23.413 37.936 1.00 19.62 88 PRO A CA 1
ATOM 1354 C C . PRO A 1 89 ? 33.262 22.802 38.628 1.00 18.98 88 PRO A C 1
ATOM 1355 O O . PRO A 1 89 ? 33.021 23.125 39.793 1.00 17.08 88 PRO A O 1
ATOM 1366 N N . MET A 1 90 ? 32.514 21.951 37.936 1.00 18.00 89 MET A N 1
ATOM 1367 C CA . MET A 1 90 ? 31.381 21.248 38.558 1.00 19.10 89 MET A CA 1
ATOM 1368 C C . MET A 1 90 ? 31.123 19.960 37.795 1.00 18.91 89 MET A C 1
ATOM 1369 O O . MET A 1 90 ? 31.647 19.752 36.695 1.00 19.44 89 MET A O 1
ATOM 1383 N N . SER A 1 91 ? 30.326 19.091 38.408 1.00 20.34 90 SER A N 1
ATOM 1384 C CA . SER A 1 91 ? 29.945 17.816 37.844 1.00 20.50 90 SER A CA 1
ATOM 1385 C C . SER A 1 91 ? 28.653 17.382 38.506 1.00 19.32 90 SER A C 1
ATOM 1386 O O . SER A 1 91 ? 28.608 17.268 39.733 1.00 16.24 90 SER A O 1
ATOM 1394 N N . GLY A 1 92 ? 27.635 17.050 37.716 1.00 21.46 91 GLY A N 1
ATOM 1395 C CA . GLY A 1 92 ? 26.360 16.637 38.286 1.00 21.15 91 GLY A CA 1
ATOM 1396 C C . GLY A 1 92 ? 26.448 15.401 39.157 1.00 26.21 91 GLY A C 1
ATOM 1397 O O . GLY A 1 92 ? 26.148 15.459 40.359 1.00 19.54 91 GLY A O 1
ATOM 1401 N N . SER A 1 93 ? 26.860 14.292 38.550 1.00 16.39 92 SER A N 1
ATOM 1402 C CA . SER A 1 93 ? 26.910 13.017 39.224 1.00 20.32 92 SER A CA 1
ATOM 1403 C C . SER A 1 93 ? 27.813 13.054 40.450 1.00 20.81 92 SER A C 1
ATOM 1404 O O . SER A 1 93 ? 27.483 12.467 41.494 1.00 16.47 92 SER A O 1
ATOM 1412 N N . ASN A 1 94 ? 28.956 13.724 40.337 1.00 17.21 93 ASN A N 1
ATOM 1413 C CA . ASN A 1 94 ? 29.840 13.814 41.485 1.00 14.49 93 ASN A CA 1
ATOM 1414 C C . ASN A 1 94 ? 29.272 14.653 42.636 1.00 14.61 93 ASN A C 1
ATOM 1415 O O . ASN A 1 94 ? 29.451 14.304 43.807 1.00 13.11 93 ASN A O 1
ATOM 1426 N N . SER A 1 95 ? 28.580 15.732 42.323 1.00 15.78 94 SER A N 1
ATOM 1427 C CA . SER A 1 95 ? 27.928 16.541 43.364 1.00 16.78 94 SER A CA 1
ATOM 1428 C C . SER A 1 95 ? 26.820 15.737 44.052 1.00 18.47 94 SER A C 1
ATOM 1429 O O . SER A 1 95 ? 26.626 15.851 45.257 1.00 14.55 94 SER A O 1
ATOM 1437 N N . ILE A 1 96 ? 26.130 14.888 43.285 1.00 16.08 95 ILE A N 1
ATOM 1438 C CA . ILE A 1 96 ? 25.162 13.956 43.861 1.00 18.00 95 ILE A CA 1
ATOM 1439 C C . ILE A 1 96 ? 25.829 12.930 44.801 1.00 20.88 95 ILE A C 1
ATOM 1440 O O . ILE A 1 96 ? 25.327 12.687 45.897 1.00 16.18 95 ILE A O 1
ATOM 1456 N N . CYS A 1 97 ? 26.973 12.359 44.409 1.00 13.15 96 CYS A N 1
ATOM 1457 C CA . CYS A 1 97 ? 27.696 11.440 45.260 1.00 12.67 96 CYS A CA 1
ATOM 1458 C C . CYS A 1 97 ? 28.213 12.124 46.525 1.00 11.76 96 CYS A C 1
ATOM 1459 O O . CYS A 1 97 ? 28.139 11.550 47.619 1.00 13.58 96 CYS A O 1
ATOM 1467 N N . VAL A 1 98 ? 28.742 13.333 46.378 1.00 12.17 97 VAL A N 1
ATOM 1468 C CA . VAL A 1 98 ? 29.288 14.058 47.521 1.00 9.33 97 VAL A CA 1
ATOM 1469 C C . VAL A 1 98 ? 28.158 14.308 48.533 1.00 14.75 97 VAL A C 1
ATOM 1470 O O . VAL A 1 98 ? 28.313 14.079 49.751 1.00 13.88 97 VAL A O 1
ATOM 1483 N N . SER A 1 99 ? 27.016 14.754 48.017 1.00 14.65 98 SER A N 1
ATOM 1484 C CA . SER A 1 99 ? 25.835 15.023 48.857 1.00 13.94 98 SER A CA 1
ATOM 1485 C C . SER A 1 99 ? 25.397 13.751 49.561 1.00 11.96 98 SER A C 1
ATOM 1486 O O . SER A 1 99 ? 25.020 13.784 50.716 1.00 13.06 98 SER A O 1
ATOM 1494 N N . THR A 1 100 ? 25.380 12.641 48.838 1.00 12.18 99 THR A N 1
ATOM 1495 C CA . THR A 1 100 ? 24.924 11.383 49.394 1.00 14.63 99 THR A CA 1
ATOM 1496 C C . THR A 1 100 ? 25.867 10.868 50.492 1.00 17.23 99 THR A C 1
ATOM 1497 O O . THR A 1 100 ? 25.420 10.408 51.569 1.00 14.44 99 THR A O 1
ATOM 1508 N N . VAL A 1 101 ? 27.165 10.971 50.241 1.00 13.18 100 VAL A N 1
ATOM 1509 C CA . VAL A 1 101 ? 28.129 10.540 51.238 1.00 12.53 100 VAL A CA 1
ATOM 1510 C C . VAL A 1 101 ? 28.011 11.418 52.467 1.00 13.14 100 VAL A C 1
ATOM 1511 O O . VAL A 1 101 ? 28.024 10.919 53.595 1.00 14.50 100 VAL A O 1
ATOM 1524 N N . LEU A 1 102 ? 27.879 12.725 52.269 1.00 10.76 101 LEU A N 1
ATOM 1525 C CA . LEU A 1 102 ? 27.792 13.634 53.425 1.00 11.55 101 LEU A CA 1
ATOM 1526 C C . LEU A 1 102 ? 26.591 13.288 54.317 1.00 13.69 101 LEU A C 1
ATOM 1527 O O . LEU A 1 102 ? 26.677 13.323 55.550 1.00 14.18 101 LEU A O 1
ATOM 1543 N N . LEU A 1 103 ? 25.445 12.997 53.688 1.00 12.74 102 LEU A N 1
ATOM 1544 C CA . LEU A 1 103 ? 24.237 12.700 54.469 1.00 16.81 102 LEU A CA 1
ATOM 1545 C C . LEU A 1 103 ? 24.150 11.228 54.939 1.00 18.92 102 LEU A C 1
ATOM 1546 O O . LEU A 1 103 ? 23.850 10.968 56.104 1.00 14.98 102 LEU A O 1
ATOM 1562 N N . ASP A 1 104 ? 24.409 10.263 54.059 1.00 13.69 103 ASP A N 1
ATOM 1563 C CA . ASP A 1 104 ? 24.240 8.866 54.421 1.00 13.46 103 ASP A CA 1
ATOM 1564 C C . ASP A 1 104 ? 25.266 8.454 55.467 1.00 19.22 103 ASP A C 1
ATOM 1565 O O . ASP A 1 104 ? 24.948 7.670 56.360 1.00 16.92 103 ASP A O 1
ATOM 1574 N N . SER A 1 105 ? 26.482 8.986 55.383 1.00 16.07 104 SER A N 1
ATOM 1575 C CA . SER A 1 105 ? 27.501 8.618 56.390 1.00 14.30 104 SER A CA 1
ATOM 1576 C C . SER A 1 105 ? 27.528 9.530 57.608 1.00 19.08 104 SER A C 1
ATOM 1577 O O . SER A 1 105 ? 28.383 9.364 58.475 1.00 17.26 104 SER A O 1
ATOM 1585 N N . GLY A 1 106 ? 26.575 10.458 57.709 1.00 20.65 105 GLY A N 1
ATOM 1586 C CA . GLY A 1 106 ? 26.350 11.200 58.941 1.00 16.28 105 GLY A CA 1
ATOM 1587 C C . GLY A 1 106 ? 27.241 12.396 59.189 1.00 1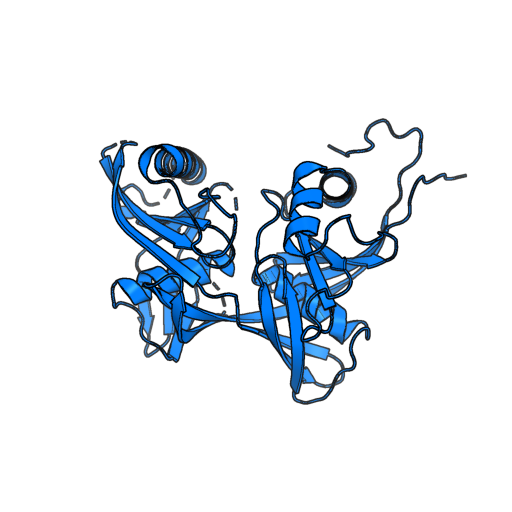9.29 105 GLY A C 1
ATOM 1588 O O . GLY A 1 106 ? 27.274 12.929 60.286 1.00 18.68 105 GLY A O 1
ATOM 1592 N N . ILE A 1 107 ? 27.957 12.849 58.162 1.00 14.25 106 ILE A N 1
ATOM 1593 C CA . ILE A 1 107 ? 28.814 14.015 58.297 1.00 14.93 106 ILE A CA 1
ATOM 1594 C C . ILE A 1 107 ? 27.975 15.273 58.487 1.00 19.35 106 ILE A C 1
ATOM 1595 O O . ILE A 1 107 ? 28.274 16.103 59.333 1.00 16.04 106 ILE A O 1
ATOM 1611 N N . ILE A 1 108 ? 26.895 15.384 57.716 1.00 20.77 107 ILE A N 1
ATOM 1612 C CA . ILE A 1 108 ? 25.920 16.446 57.889 1.00 17.35 107 ILE A CA 1
ATOM 1613 C C . ILE A 1 108 ? 24.611 15.826 58.396 1.00 22.88 107 ILE A C 1
ATOM 1614 O O . ILE A 1 108 ? 24.154 14.781 57.910 1.00 19.64 107 ILE A O 1
ATOM 1630 N N . PRO A 1 109 ? 23.970 16.472 59.362 1.00 19.25 108 PRO A N 1
ATOM 1631 C CA . PRO A 1 109 ? 22.788 15.779 59.881 1.00 22.12 108 PRO A CA 1
ATOM 1632 C C . PRO A 1 109 ? 21.621 15.739 58.886 1.00 21.68 108 PRO A C 1
ATOM 1633 O O . PRO A 1 109 ? 21.490 16.609 58.032 1.00 22.63 108 PRO A O 1
ATOM 1644 N N . MET A 1 110 ? 20.800 14.702 59.013 1.00 23.88 109 MET A N 1
ATOM 1645 C CA . MET A 1 110 ? 19.698 14.446 58.092 1.00 23.08 109 MET A CA 1
ATOM 1646 C C . MET A 1 110 ? 18.391 14.856 58.718 1.00 31.95 109 MET A C 1
ATOM 1647 O O . MET A 1 110 ? 18.109 14.481 59.844 1.00 31.86 109 MET A O 1
ATOM 1661 N N . GLN A 1 111 ? 17.609 15.644 57.984 1.00 25.85 110 GLN A N 1
ATOM 1662 C CA . GLN A 1 111 ? 16.225 15.919 58.313 1.00 28.91 110 GLN A CA 1
ATOM 1663 C C . GLN A 1 111 ? 15.353 15.224 57.276 1.00 29.91 110 GLN A C 1
ATOM 1664 O O . GLN A 1 111 ? 15.758 15.070 56.126 1.00 27.55 110 GLN A O 1
ATOM 1678 N N . GLU A 1 112 ? 14.160 14.815 57.685 1.00 25.70 111 GLU A N 1
ATOM 1679 C CA . GLU A 1 112 ? 13.199 14.194 56.790 1.00 31.02 111 GLU A CA 1
ATOM 1680 C C . GLU A 1 112 ? 11.897 14.982 56.846 1.00 35.08 111 GLU A C 1
ATOM 1681 O O . GLU A 1 112 ? 11.527 15.497 57.905 1.00 36.95 111 GLU A O 1
ATOM 1693 N N . PRO A 1 113 ? 11.180 15.077 55.711 1.00 33.36 112 PRO A N 1
ATOM 1694 C CA . PRO A 1 113 ? 11.418 14.423 54.414 1.00 25.73 112 PRO A CA 1
ATOM 1695 C C . PRO A 1 113 ? 12.509 15.065 53.549 1.00 28.46 112 PRO A C 1
ATOM 1696 O O . PRO A 1 113 ? 12.898 14.476 52.549 1.00 24.42 112 PRO A O 1
ATOM 1707 N N . VAL A 1 114 ? 12.983 16.252 53.915 1.00 25.42 113 VAL A N 1
ATOM 1708 C CA . VAL A 1 114 ? 13.936 16.970 53.080 1.00 27.60 113 VAL A CA 1
ATOM 1709 C C . VAL A 1 114 ? 15.036 17.603 53.899 1.00 27.53 113 VAL A C 1
ATOM 1710 O O . VAL A 1 114 ? 14.774 18.233 54.923 1.00 23.53 113 VAL A O 1
ATOM 1723 N N . THR A 1 115 ? 16.267 17.396 53.442 1.00 23.26 114 THR A N 1
ATOM 1724 C CA . THR A 1 115 ? 17.441 18.099 53.954 1.00 20.77 114 THR A CA 1
ATOM 1725 C C . THR A 1 115 ? 17.985 19.060 52.884 1.00 24.73 114 THR A C 1
ATOM 1726 O O . THR A 1 115 ? 18.224 18.657 51.743 1.00 22.07 114 THR A O 1
ATOM 1737 N N . ARG A 1 116 ? 18.199 20.318 53.260 1.00 22.70 115 ARG A N 1
ATOM 1738 C CA . ARG A 1 116 ? 18.836 21.288 52.381 1.00 22.75 115 ARG A CA 1
ATOM 1739 C C . ARG A 1 116 ? 20.267 21.575 52.838 1.00 28.96 115 ARG A C 1
ATOM 1740 O O . ARG A 1 116 ? 20.539 21.696 54.045 1.00 25.06 115 ARG A O 1
ATOM 1761 N N . MET A 1 117 ? 21.175 21.634 51.866 1.00 21.52 116 MET A N 1
ATOM 1762 C CA . MET A 1 117 ? 22.588 21.954 52.123 1.00 21.04 116 MET A CA 1
ATOM 1763 C C . MET A 1 117 ? 23.038 22.956 51.085 1.00 24.47 116 MET A C 1
ATOM 1764 O O . MET A 1 117 ? 22.472 23.029 49.981 1.00 19.56 116 MET A O 1
ATOM 1778 N N . VAL A 1 118 ? 24.076 23.708 51.431 1.00 22.67 117 VAL A N 1
ATOM 1779 C CA . VAL A 1 118 ? 24.810 24.501 50.462 1.00 16.85 117 VAL A CA 1
ATOM 1780 C C . VAL A 1 118 ? 26.237 23.978 50.425 1.00 22.12 117 VAL A C 1
ATOM 1781 O O . VAL A 1 118 ? 26.914 23.912 51.466 1.00 20.53 117 VAL A O 1
ATOM 1794 N N . LEU A 1 119 ? 26.692 23.581 49.244 1.00 19.56 118 LEU A N 1
ATOM 1795 C CA . LEU A 1 119 ? 28.077 23.101 49.083 1.00 17.11 118 LEU A CA 1
ATOM 1796 C C . LEU A 1 119 ? 28.869 24.034 48.196 1.00 19.47 118 LEU A C 1
ATOM 1797 O O . LEU A 1 119 ? 28.314 24.781 47.373 1.00 18.22 118 LEU A O 1
ATOM 1813 N N . GLU A 1 120 ? 30.179 23.969 48.331 1.00 19.31 119 GLU A N 1
ATOM 1814 C CA . GLU A 1 120 ? 31.052 24.802 47.535 1.00 18.27 119 GLU A CA 1
ATOM 1815 C C . GLU A 1 120 ? 31.918 23.930 46.633 1.00 15.08 119 GLU A C 1
ATOM 1816 O O . GLU A 1 120 ? 32.813 23.202 47.089 1.00 18.69 119 GLU A O 1
ATOM 1828 N N . ALA A 1 121 ? 31.629 24.002 45.345 1.00 18.82 120 ALA A N 1
ATOM 1829 C CA . ALA A 1 121 ? 32.401 23.321 44.338 1.00 13.94 120 ALA A CA 1
ATOM 1830 C C . ALA A 1 121 ? 33.415 24.302 43.808 1.00 17.79 120 ALA A C 1
ATOM 1831 O O . ALA A 1 121 ? 33.331 25.507 44.073 1.00 16.77 120 ALA A O 1
ATOM 1838 N N . PRO A 1 122 ? 34.375 23.811 43.015 1.00 17.23 121 PRO A N 1
ATOM 1839 C CA . PRO A 1 122 ? 35.333 24.809 42.525 1.00 18.04 121 PRO A CA 1
ATOM 1840 C C . PRO A 1 122 ? 34.687 25.912 41.714 1.00 20.72 121 PRO A C 1
ATOM 1841 O O . PRO A 1 122 ? 35.147 27.058 41.726 1.00 20.97 121 PRO A O 1
ATOM 1852 N N . GLY A 1 123 ? 33.593 25.593 41.036 1.00 20.70 122 GLY A N 1
ATOM 1853 C CA . GLY A 1 123 ? 33.007 26.557 40.129 1.00 23.91 122 GLY A CA 1
ATOM 1854 C C . GLY A 1 123 ? 31.997 27.478 40.778 1.00 17.83 122 GLY A C 1
ATOM 1855 O O . GLY A 1 123 ? 31.397 28.310 40.092 1.00 18.89 122 GLY A O 1
ATOM 1859 N N . GLY A 1 124 ? 31.788 27.308 42.083 1.00 21.21 123 GLY A N 1
ATOM 1860 C CA . GLY A 1 124 ? 30.876 28.151 42.838 1.00 21.13 123 GLY A CA 1
ATOM 1861 C C . GLY A 1 124 ? 29.988 27.358 43.772 1.00 19.38 123 GLY A C 1
ATOM 1862 O O . GLY A 1 124 ? 30.088 26.125 43.872 1.00 18.19 123 GLY A O 1
ATOM 1866 N N . LEU A 1 125 ? 29.098 28.064 44.457 1.00 19.77 124 LEU A N 1
ATOM 1867 C CA . LEU A 1 125 ? 28.178 27.417 45.383 1.00 24.25 124 LEU A CA 1
ATOM 1868 C C . LEU A 1 125 ? 27.139 26.630 44.645 1.00 22.21 124 LEU A C 1
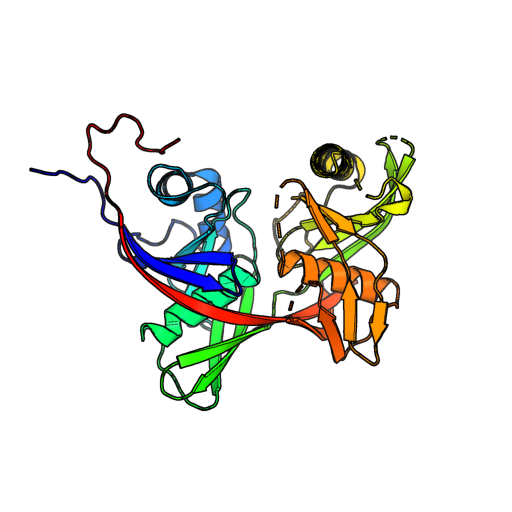ATOM 1869 O O . LEU A 1 125 ? 26.652 27.072 43.600 1.00 24.57 124 LEU A O 1
ATOM 1885 N N . ILE A 1 126 ? 26.753 25.490 45.211 1.00 19.75 125 ILE A N 1
ATOM 1886 C CA . ILE A 1 126 ? 25.594 24.764 44.705 1.00 20.94 125 ILE A CA 1
ATOM 1887 C C . ILE A 1 126 ? 24.588 24.539 45.843 1.00 18.80 125 ILE A C 1
ATOM 1888 O O . ILE A 1 126 ? 24.978 24.256 46.968 1.00 18.81 125 ILE A O 1
ATOM 1904 N N . GLU A 1 127 ? 23.306 24.665 45.536 1.00 17.95 126 GLU A N 1
ATOM 1905 C CA . GLU A 1 127 ? 22.220 24.397 46.491 1.00 20.19 126 GLU A CA 1
ATOM 1906 C C . GLU A 1 127 ? 21.720 22.983 46.303 1.00 23.27 126 GLU A C 1
ATOM 1907 O O . GLU A 1 127 ? 21.427 22.556 45.186 1.00 24.16 126 GLU A O 1
ATOM 1919 N N . VAL A 1 128 ? 21.623 22.249 47.403 1.00 21.71 127 VAL A N 1
ATOM 1920 C CA . VAL A 1 128 ? 21.270 20.845 47.356 1.00 16.71 127 VAL A CA 1
ATOM 1921 C C . VAL A 1 128 ? 19.993 20.648 48.175 1.00 20.11 127 VAL A C 1
ATOM 1922 O O . VAL A 1 128 ? 19.849 21.221 49.230 1.00 21.45 127 VAL A O 1
ATOM 1935 N N . GLU A 1 129 ? 19.063 19.873 47.639 1.00 17.56 128 GLU A N 1
ATOM 1936 C CA . GLU A 1 129 ? 17.868 19.443 48.364 1.00 18.51 128 GLU A CA 1
ATOM 1937 C C . GLU A 1 129 ? 17.872 17.925 48.273 1.00 24.44 128 GLU A C 1
ATOM 1938 O O . GLU A 1 129 ? 17.845 17.378 47.169 1.00 22.50 128 GLU A O 1
ATOM 1950 N N . ALA A 1 130 ? 17.906 17.240 49.406 1.00 21.92 129 ALA A N 1
ATOM 1951 C CA . ALA A 1 130 ? 17.918 15.784 49.427 1.00 17.34 129 ALA A CA 1
ATOM 1952 C C . ALA A 1 130 ? 16.595 15.278 49.948 1.00 19.02 129 ALA A C 1
ATOM 1953 O O . ALA A 1 130 ? 16.170 15.676 51.027 1.00 22.21 129 ALA A O 1
ATOM 1960 N N . GLU A 1 131 ? 15.940 14.402 49.194 1.00 19.94 130 GLU A N 1
ATOM 1961 C CA . GLU A 1 131 ? 14.740 13.724 49.696 1.00 22.22 130 GLU A CA 1
ATOM 1962 C C . GLU A 1 131 ? 15.238 12.563 50.561 1.00 26.18 130 GLU A C 1
ATOM 1963 O O . GLU A 1 131 ? 15.946 11.672 50.077 1.00 21.67 130 GLU A O 1
ATOM 1975 N N . CYS A 1 132 ? 14.897 12.603 51.844 1.00 26.73 131 CYS A N 1
ATOM 1976 C CA . CYS A 1 132 ? 15.423 11.644 52.814 1.00 19.89 131 CYS A CA 1
ATOM 1977 C C . CYS A 1 132 ? 14.287 10.888 53.474 1.00 26.11 131 CYS A C 1
ATOM 1978 O O . CYS A 1 132 ? 13.258 11.469 53.835 1.00 25.25 131 CYS A O 1
ATOM 1986 N N . ARG A 1 133 ? 14.475 9.580 53.622 1.00 25.37 132 ARG A N 1
ATOM 1987 C CA . ARG A 1 133 ? 13.422 8.723 54.141 1.00 24.93 132 ARG A CA 1
ATOM 1988 C C . ARG A 1 133 ? 14.049 7.535 54.839 1.00 27.61 132 ARG A C 1
ATOM 1989 O O . ARG A 1 133 ? 14.908 6.822 54.256 1.00 21.28 132 ARG A O 1
ATOM 2010 N N . ASN A 1 134 ? 13.644 7.337 56.091 1.00 26.62 133 ASN A N 1
ATOM 2011 C CA . ASN A 1 134 ? 14.129 6.221 56.893 1.00 25.79 133 ASN A CA 1
ATOM 2012 C C . ASN A 1 134 ? 15.640 6.134 56.902 1.00 26.81 133 ASN A C 1
ATOM 2013 O O . ASN A 1 134 ? 16.212 5.064 56.758 1.00 25.39 133 ASN A O 1
ATOM 2024 N N . GLY A 1 135 ? 16.279 7.281 57.065 1.00 27.62 134 GLY A N 1
ATOM 2025 C CA . GLY A 1 135 ? 17.718 7.331 57.219 1.00 29.41 134 GLY A CA 1
ATOM 2026 C C . GLY A 1 135 ? 18.502 7.442 55.921 1.00 27.48 134 GLY A C 1
ATOM 2027 O O . GLY A 1 135 ? 19.707 7.687 55.955 1.00 27.67 134 GLY A O 1
ATOM 2031 N N . LYS A 1 136 ? 17.835 7.243 54.782 1.00 22.53 135 LYS A N 1
ATOM 2032 C CA . LYS A 1 136 ? 18.501 7.236 53.486 1.00 19.07 135 LYS A CA 1
ATOM 2033 C C . LYS A 1 136 ? 18.267 8.543 52.736 1.00 17.97 135 LYS A C 1
ATOM 2034 O O . LYS A 1 136 ? 17.128 9.011 52.605 1.00 18.17 135 LYS A O 1
ATOM 2053 N N . ALA A 1 137 ? 19.343 9.098 52.206 1.00 16.93 136 ALA A N 1
ATOM 2054 C CA . ALA A 1 137 ? 19.243 10.197 51.244 1.00 15.68 136 ALA A CA 1
ATOM 2055 C C . ALA A 1 137 ? 18.919 9.536 49.913 1.00 21.77 136 ALA A C 1
ATOM 2056 O O . ALA A 1 137 ? 19.821 9.061 49.217 1.00 21.16 136 ALA A O 1
ATOM 2063 N N . GLU A 1 138 ? 17.627 9.454 49.600 1.00 17.31 137 GLU A N 1
ATOM 2064 C CA . GLU A 1 138 ? 17.157 8.662 48.460 1.00 17.97 137 GLU A CA 1
ATOM 2065 C C . GLU A 1 138 ? 17.430 9.341 47.125 1.00 20.87 137 GLU A C 1
ATOM 2066 O O . GLU A 1 138 ? 17.849 8.697 46.162 1.00 21.71 137 GLU A O 1
ATOM 2078 N N . ARG A 1 139 ? 17.176 10.633 47.067 1.00 22.43 138 ARG A N 1
ATOM 2079 C CA . ARG A 1 139 ? 17.323 11.363 45.815 1.00 21.48 138 ARG A CA 1
ATOM 2080 C C . ARG A 1 139 ? 17.840 12.758 46.093 1.00 21.38 138 ARG A C 1
ATOM 2081 O O . ARG A 1 139 ? 17.375 13.430 47.004 1.00 21.06 138 ARG A O 1
ATOM 2102 N N . ILE A 1 140 ? 18.836 13.177 45.322 1.00 17.53 139 ILE A N 1
ATOM 2103 C CA . ILE A 1 140 ? 19.452 14.480 45.460 1.00 16.44 139 ILE A CA 1
ATOM 2104 C C . ILE A 1 140 ? 19.121 15.348 44.261 1.00 21.42 139 ILE A C 1
ATOM 2105 O O . ILE A 1 140 ? 19.200 14.884 43.106 1.00 21.26 139 ILE A O 1
ATOM 2121 N N . SER A 1 141 ? 18.723 16.590 44.535 1.00 17.32 140 SER A N 1
ATOM 2122 C CA . SER A 1 141 ? 18.535 17.605 43.501 1.00 18.04 140 SER A CA 1
ATOM 2123 C C . SER A 1 141 ? 19.512 18.745 43.740 1.00 21.64 140 SER A C 1
ATOM 2124 O O . SER A 1 141 ? 19.519 19.360 44.820 1.00 22.23 140 SER A O 1
ATOM 2132 N N . VAL A 1 142 ? 20.323 19.028 42.721 1.00 20.56 141 VAL A N 1
ATOM 2133 C CA . VAL A 1 142 ? 21.388 20.013 42.819 1.00 16.56 141 VAL A CA 1
ATOM 2134 C C . VAL A 1 142 ? 21.128 21.153 41.862 1.00 17.96 141 VAL A C 1
ATOM 2135 O O . VAL A 1 142 ? 20.907 20.900 40.686 1.00 18.15 141 VAL A O 1
ATOM 2148 N N . ARG A 1 143 ? 21.108 22.394 42.366 1.00 18.01 142 ARG A N 1
ATOM 2149 C CA . ARG A 1 143 ? 21.138 23.583 41.510 1.00 18.94 142 ARG A CA 1
ATOM 2150 C C . ARG A 1 143 ? 22.585 23.782 41.084 1.00 18.14 142 ARG A C 1
ATOM 2151 O O . ARG A 1 143 ? 23.456 24.140 41.878 1.00 19.59 142 ARG A O 1
ATOM 2172 N N . ASN A 1 144 ? 22.835 23.472 39.828 1.00 17.33 143 ASN A N 1
ATOM 2173 C CA . ASN A 1 144 ? 24.157 23.577 39.238 1.00 15.68 143 ASN A CA 1
ATOM 2174 C C . ASN A 1 144 ? 24.517 25.050 39.081 1.00 18.30 143 ASN A C 1
ATOM 2175 O O . ASN A 1 144 ? 23.677 25.942 39.292 1.00 20.55 143 ASN A O 1
ATOM 2186 N N . VAL A 1 145 ? 25.791 25.311 38.816 1.00 19.69 144 VAL A N 1
ATOM 2187 C CA . VAL A 1 145 ? 26.259 26.656 38.551 1.00 18.21 144 VAL A CA 1
ATOM 2188 C C . VAL A 1 145 ? 25.567 27.194 37.310 1.00 16.92 144 VAL A C 1
ATOM 2189 O O . VAL A 1 145 ? 25.080 26.445 36.479 1.00 17.96 144 VAL A O 1
ATOM 2202 N N . PRO A 1 146 ? 25.541 28.512 37.179 1.00 18.73 145 PRO A N 1
ATOM 2203 C CA . PRO A 1 146 ? 25.021 29.133 35.972 1.00 19.29 145 PRO A CA 1
ATOM 2204 C C . PRO A 1 146 ? 25.624 28.513 34.713 1.00 20.23 145 PRO A C 1
ATOM 2205 O O . PRO A 1 146 ? 26.848 28.394 34.593 1.00 20.28 145 PRO A O 1
ATOM 2216 N N . SER A 1 147 ? 24.753 28.133 33.787 1.00 17.49 146 SER A N 1
ATOM 2217 C CA . SER A 1 147 ? 25.159 27.481 32.553 1.00 19.17 146 SER A CA 1
ATOM 2218 C C . SER A 1 147 ? 24.663 28.301 31.343 1.00 21.69 146 SER A C 1
ATOM 2219 O O . SER A 1 147 ? 23.652 29.016 31.414 1.00 22.33 146 SER A O 1
ATOM 2227 N N . PHE A 1 148 ? 25.368 28.192 30.230 1.00 22.59 147 PHE A N 1
ATOM 2228 C CA . PHE A 1 148 ? 25.139 29.101 29.118 1.00 24.36 147 PHE A CA 1
ATOM 2229 C C . PHE A 1 148 ? 25.721 28.584 27.803 1.00 22.51 147 PHE A C 1
ATOM 2230 O O . PHE A 1 148 ? 26.603 27.738 27.788 1.00 22.43 147 PHE A O 1
ATOM 2247 N N . ALA A 1 149 ? 25.192 29.090 26.689 1.00 25.12 148 ALA A N 1
ATOM 2248 C CA . ALA A 1 149 ? 25.790 28.855 25.385 1.00 26.88 148 ALA A CA 1
ATOM 2249 C C . ALA A 1 149 ? 26.764 29.998 25.103 1.00 28.80 148 ALA A C 1
ATOM 2250 O O . ALA A 1 149 ? 26.453 31.152 25.363 1.00 28.46 148 ALA A O 1
ATOM 2257 N N . ASP A 1 150 ? 27.949 29.671 24.593 1.00 33.15 149 ASP A N 1
ATOM 2258 C CA . ASP A 1 150 ? 28.954 30.678 24.257 1.00 31.99 149 ASP A CA 1
ATOM 2259 C C . ASP A 1 150 ? 28.782 31.033 22.770 1.00 36.02 149 ASP A C 1
ATOM 2260 O O . ASP A 1 150 ? 28.548 32.183 22.408 1.00 38.56 149 ASP A O 1
ATOM 2269 N N . ARG A 1 151 ? 28.868 30.041 21.901 1.00 30.51 150 ARG A N 1
ATOM 2270 C CA . ARG A 1 151 ? 28.611 30.296 20.478 1.00 32.37 150 ARG A CA 1
ATOM 2271 C C . ARG A 1 151 ? 27.496 29.416 19.960 1.00 34.49 150 ARG A C 1
ATOM 2272 O O . ARG A 1 151 ? 27.436 28.225 20.273 1.00 29.22 150 ARG A O 1
ATOM 2293 N N . LEU A 1 152 ? 26.633 30.000 19.133 1.00 35.41 151 LEU A N 1
ATOM 2294 C CA . LEU A 1 152 ? 25.586 29.243 18.480 1.00 32.31 151 LEU A CA 1
ATOM 2295 C C . LEU A 1 152 ? 25.799 29.273 16.979 1.00 36.11 151 LEU A C 1
ATOM 2296 O O . LEU A 1 152 ? 26.081 30.325 16.417 1.00 36.08 151 LEU A O 1
ATOM 2312 N N . ASN A 1 153 ? 25.662 28.112 16.343 1.00 34.96 152 ASN A N 1
ATOM 2313 C CA . ASN A 1 153 ? 25.738 28.010 14.889 1.00 43.37 152 ASN A CA 1
ATOM 2314 C C . ASN A 1 153 ? 27.028 28.567 14.336 1.00 45.94 152 ASN A C 1
ATOM 2315 O O . ASN A 1 153 ? 27.046 29.204 13.284 1.00 46.92 152 ASN A O 1
ATOM 2326 N N . ALA A 1 154 ? 28.113 28.318 15.047 1.00 42.31 153 ALA A N 1
ATOM 2327 C CA . ALA A 1 154 ? 29.423 28.787 14.629 1.00 46.23 153 ALA A CA 1
ATOM 2328 C C . ALA A 1 154 ? 29.962 27.838 13.577 1.00 46.51 153 ALA A C 1
ATOM 2329 O O . ALA A 1 154 ? 29.833 26.625 13.705 1.00 42.06 153 ALA A O 1
ATOM 2336 N N . SER A 1 155 ? 30.567 28.397 12.535 1.00 44.67 154 SER A N 1
ATOM 2337 C CA . SER A 1 155 ? 31.158 27.594 11.492 1.00 46.47 154 SER A CA 1
ATOM 2338 C C . SER A 1 155 ? 32.528 27.145 11.959 1.00 47.16 154 SER A C 1
ATOM 2339 O O . SER A 1 155 ? 33.249 27.903 12.610 1.00 47.77 154 SER A O 1
ATOM 2347 N N . LEU A 1 156 ? 32.886 25.912 11.617 1.00 61.02 155 LEU A N 1
ATOM 2348 C CA . LEU A 1 156 ? 34.148 25.326 12.060 1.00 59.60 155 LEU A CA 1
ATOM 2349 C C . LEU A 1 156 ? 34.733 24.438 10.967 1.00 58.98 155 LEU A C 1
ATOM 2350 O O . LEU A 1 156 ? 34.031 23.589 10.416 1.00 59.67 155 LEU A O 1
ATOM 2366 N N . GLU A 1 157 ? 36.015 24.624 10.664 1.00 53.70 156 GLU A N 1
ATOM 2367 C CA . GLU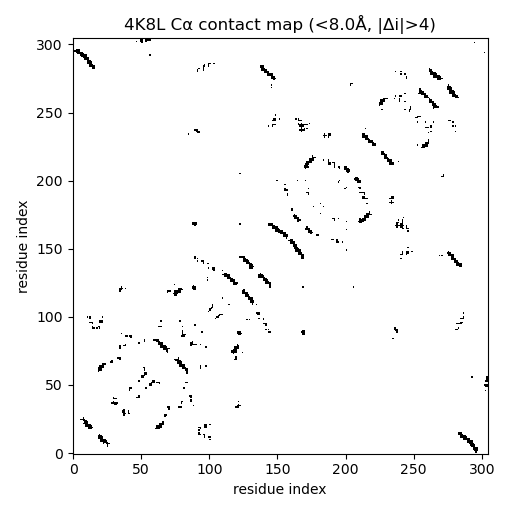 A 1 157 ? 36.683 23.806 9.654 1.00 62.14 156 GLU A CA 1
ATOM 2368 C C . GLU A 1 157 ? 37.302 22.562 10.281 1.00 54.40 156 GLU A C 1
ATOM 2369 O O . GLU A 1 157 ? 38.040 22.648 11.264 1.00 57.75 156 GLU A O 1
ATOM 2381 N N . VAL A 1 158 ? 36.999 21.407 9.704 1.00 61.37 157 VAL A N 1
ATOM 2382 C CA . VAL A 1 158 ? 37.457 20.135 10.257 1.00 63.41 157 VAL A CA 1
ATOM 2383 C C . VAL A 1 158 ? 37.972 19.228 9.144 1.00 69.30 157 VAL A C 1
ATOM 2384 O O . VAL A 1 158 ? 39.174 18.920 9.087 1.00 68.96 157 VAL A O 1
ATOM 2397 N N . GLY A 1 162 ? 35.088 17.800 6.539 1.00 56.50 161 GLY A N 1
ATOM 2398 C CA . GLY A 1 162 ? 34.205 18.680 5.789 1.00 56.65 161 GLY A CA 1
ATOM 2399 C C . GLY A 1 162 ? 34.329 20.121 6.243 1.00 70.78 161 GLY A C 1
ATOM 2400 O O . GLY A 1 162 ? 35.421 20.590 6.549 1.00 76.70 161 GLY A O 1
ATOM 2403 N N . THR A 1 163 ? 33.204 20.828 6.252 1.00 66.67 162 THR A N 1
ATOM 2404 C CA . THR A 1 163 ? 33.074 22.098 6.964 1.00 64.73 162 THR A CA 1
ATOM 2405 C C . THR A 1 163 ? 31.721 22.082 7.648 1.00 57.88 162 THR A C 1
ATOM 2406 O O . THR A 1 163 ? 30.711 21.876 6.983 1.00 60.25 162 THR A O 1
ATOM 2417 N N . ILE A 1 164 ? 31.695 22.304 8.964 1.00 54.09 163 ILE A N 1
ATOM 2418 C CA . ILE A 1 164 ? 30.497 22.038 9.754 1.00 52.02 163 ILE A CA 1
ATOM 2419 C C . ILE A 1 164 ? 30.007 23.199 10.639 1.00 46.51 163 ILE A C 1
ATOM 2420 O O . ILE A 1 164 ? 30.609 24.273 10.701 1.00 50.86 163 ILE A O 1
ATOM 2436 N N . THR A 1 165 ? 28.882 22.980 11.302 1.00 41.60 164 THR A N 1
ATOM 2437 C CA . THR A 1 165 ? 28.331 23.979 12.209 1.00 40.06 164 THR A CA 1
ATOM 2438 C C . THR A 1 165 ? 28.240 23.416 13.625 1.00 41.46 164 THR A C 1
ATOM 2439 O O . THR A 1 165 ? 27.810 22.273 13.817 1.00 43.38 164 THR A O 1
ATOM 2450 N N . VAL A 1 166 ? 28.643 24.212 14.616 1.00 37.36 165 VAL A N 1
ATOM 2451 C CA . VAL A 1 166 ? 28.640 23.769 16.007 1.00 35.18 165 VAL A CA 1
ATOM 2452 C C . VAL A 1 166 ? 28.120 24.837 16.977 1.00 32.09 165 VAL A C 1
ATOM 2453 O O . VAL A 1 166 ? 28.025 26.020 16.646 1.00 33.51 165 VAL A O 1
ATOM 2466 N N . ASP A 1 167 ? 27.762 24.382 18.172 1.00 30.18 166 ASP A N 1
ATOM 2467 C CA . ASP A 1 167 ? 27.469 25.251 19.296 1.00 28.91 166 ASP A CA 1
ATOM 2468 C C . ASP A 1 167 ? 28.521 24.977 20.345 1.00 28.95 166 ASP A C 1
ATOM 2469 O O . ASP A 1 167 ? 29.019 23.861 20.424 1.00 34.45 166 ASP A O 1
ATOM 2478 N N . THR A 1 168 ? 28.856 25.993 21.138 1.00 30.62 167 THR A N 1
ATOM 2479 C CA . THR A 1 168 ? 29.686 25.797 22.321 1.00 27.29 167 THR A CA 1
ATOM 2480 C C . THR A 1 168 ? 28.944 26.244 23.563 1.00 26.26 167 THR A C 1
ATOM 2481 O O . THR A 1 168 ? 28.142 27.191 23.525 1.00 27.74 167 THR A O 1
ATOM 2492 N N . ALA A 1 169 ? 29.192 25.544 24.664 1.00 26.19 168 ALA A N 1
ATOM 2493 C CA . ALA A 1 169 ? 28.426 25.765 25.882 1.00 24.85 168 ALA A CA 1
ATOM 2494 C C . ALA A 1 169 ? 29.156 25.269 27.126 1.00 20.66 168 ALA A C 1
ATOM 2495 O O . ALA A 1 169 ? 30.044 24.428 27.052 1.00 28.00 168 ALA A O 1
ATOM 2502 N N . TYR A 1 170 ? 28.722 25.803 28.263 1.00 19.68 169 TYR A N 1
ATOM 2503 C CA . TYR A 1 170 ? 29.263 25.506 29.560 1.00 19.98 169 TYR A CA 1
ATOM 2504 C C . TYR A 1 170 ? 28.146 25.085 30.513 1.00 19.60 169 TYR A C 1
ATOM 2505 O O . TYR A 1 170 ? 27.182 25.820 30.683 1.00 20.64 169 TYR A O 1
ATOM 2523 N N . GLY A 1 171 ? 28.294 23.931 31.161 1.00 20.34 170 GLY A N 1
ATOM 2524 C CA . GLY A 1 171 ? 27.400 23.590 32.247 1.00 15.42 170 GLY A CA 1
ATOM 2525 C C . GLY A 1 171 ? 28.066 23.019 33.483 1.00 17.55 170 GLY A C 1
ATOM 2526 O O . GLY A 1 171 ? 27.528 22.097 34.110 1.00 22.41 170 GLY A O 1
ATOM 2530 N N . GLY A 1 172 ? 29.198 23.609 33.866 1.00 18.94 171 GLY A N 1
ATOM 2531 C CA . GLY A 1 172 ? 30.083 23.049 34.874 1.00 16.63 171 GLY A CA 1
ATOM 2532 C C . GLY A 1 172 ? 31.364 22.495 34.263 1.00 17.43 171 GLY A C 1
ATOM 2533 O O . GLY A 1 172 ? 32.419 22.367 34.942 1.00 17.94 171 GLY A O 1
ATOM 2537 N N . ASP A 1 173 ? 31.273 22.139 32.980 1.00 20.68 172 ASP A N 1
ATOM 2538 C CA . ASP A 1 173 ? 32.449 21.930 32.117 1.00 18.29 172 ASP A CA 1
ATOM 2539 C C . ASP A 1 173 ? 32.057 22.435 30.729 1.00 19.39 172 ASP A C 1
ATOM 2540 O O . ASP A 1 173 ? 30.903 22.794 30.478 1.00 18.50 172 ASP A O 1
ATOM 2549 N N . SER A 1 174 ? 33.017 22.450 29.821 1.00 20.15 173 SER A N 1
ATOM 2550 C CA . SER A 1 174 ? 32.823 23.104 28.537 1.00 23.99 173 SER A CA 1
ATOM 2551 C C . SER A 1 174 ? 32.758 22.089 27.417 1.00 22.19 173 SER A C 1
ATOM 2552 O O . SER A 1 174 ? 33.537 21.126 27.391 1.00 24.71 173 SER A O 1
ATOM 2560 N N . PHE A 1 175 ? 31.844 22.331 26.484 1.00 22.37 174 PHE A N 1
ATOM 2561 C CA . PHE A 1 175 ? 31.570 21.415 25.380 1.00 22.89 174 PHE A CA 1
ATOM 2562 C C . PHE A 1 175 ? 31.453 22.133 24.018 1.00 27.24 174 PHE A C 1
ATOM 2563 O O . PHE A 1 175 ? 30.953 23.253 23.921 1.00 27.36 174 PHE A O 1
ATOM 2580 N N . VAL A 1 176 ? 31.907 21.468 22.967 1.00 26.80 175 VAL A N 1
ATOM 2581 C CA . VAL A 1 176 ? 31.510 21.847 21.630 1.00 27.67 175 VAL A CA 1
ATOM 2582 C C . VAL A 1 176 ? 30.442 20.814 21.278 1.00 30.82 175 VAL A C 1
ATOM 2583 O O . VAL A 1 176 ? 30.652 19.630 21.519 1.00 27.00 175 VAL A O 1
ATOM 2596 N N . ILE A 1 177 ? 29.288 21.253 20.752 1.00 29.67 176 ILE A N 1
ATOM 2597 C CA . ILE A 1 177 ? 28.140 20.354 20.584 1.00 24.67 176 ILE A CA 1
ATOM 2598 C C . ILE A 1 177 ? 27.756 20.267 19.118 1.00 33.62 176 ILE A C 1
ATOM 2599 O O . ILE A 1 177 ? 27.566 21.293 18.492 1.00 31.52 176 ILE A O 1
ATOM 2615 N N . VAL A 1 178 ? 27.653 19.051 18.577 1.00 32.50 177 VAL A N 1
ATOM 2616 C CA . VAL A 1 178 ? 27.437 18.860 17.132 1.00 34.32 177 VAL A CA 1
ATOM 2617 C C . VAL A 1 178 ? 26.348 17.806 16.874 1.00 37.72 177 VAL A C 1
ATOM 2618 O O . VAL A 1 178 ? 26.263 16.782 17.557 1.00 32.40 177 VAL A O 1
ATOM 2631 N N . ASP A 1 179 ? 25.477 18.094 15.915 1.00 41.36 178 ASP A N 1
ATOM 2632 C CA . ASP A 1 179 ? 24.448 17.146 15.523 1.00 41.33 178 ASP A CA 1
ATOM 2633 C C . ASP A 1 179 ? 25.116 16.019 14.728 1.00 43.96 178 ASP A C 1
ATOM 2634 O O . ASP A 1 179 ? 25.963 16.281 13.869 1.00 37.89 178 ASP A O 1
ATOM 2643 N N . ALA A 1 180 ? 24.736 14.773 15.011 1.00 40.29 179 ALA A N 1
ATOM 2644 C CA . ALA A 1 180 ? 25.397 13.620 14.390 1.00 42.11 179 ALA A CA 1
ATOM 2645 C C . ALA A 1 180 ? 25.108 13.529 12.879 1.00 50.24 179 ALA A C 1
ATOM 2646 O O . ALA A 1 180 ? 26.034 13.394 12.065 1.00 50.81 179 ALA A O 1
ATOM 2653 N N . ALA A 1 181 ? 23.832 13.612 12.504 1.00 45.21 180 ALA A N 1
ATOM 2654 C CA . ALA A 1 181 ? 23.434 13.470 11.104 1.00 44.99 180 ALA A CA 1
ATOM 2655 C C . ALA A 1 181 ? 24.157 14.495 10.234 1.00 50.04 180 ALA A C 1
ATOM 2656 O O . ALA A 1 181 ? 24.580 14.194 9.114 1.00 53.18 180 ALA A O 1
ATOM 2663 N N . SER A 1 182 ? 24.303 15.713 10.749 1.00 46.85 181 SER A N 1
ATOM 2664 C CA . SER A 1 182 ? 25.018 16.745 10.008 1.00 52.59 181 SER A CA 1
ATOM 2665 C C . SER A 1 182 ? 26.453 16.283 9.716 1.00 61.88 181 SER A C 1
ATOM 2666 O O . SER A 1 182 ? 27.182 16.945 8.980 1.00 64.51 181 SER A O 1
ATOM 2674 N N . ILE A 1 183 ? 26.845 15.147 10.303 1.00 67.28 182 ILE A N 1
ATOM 2675 C CA . ILE A 1 183 ? 28.081 14.457 9.932 1.00 70.77 182 ILE A CA 1
ATOM 2676 C C . ILE A 1 183 ? 27.877 12.921 9.748 1.00 71.58 182 ILE A C 1
ATOM 2677 O O . ILE A 1 183 ? 27.983 12.422 8.640 1.00 71.53 182 ILE A O 1
ATOM 2693 N N . GLY A 1 184 ? 27.552 12.187 10.814 1.00 80.81 183 GLY A N 1
ATOM 2694 C CA . GLY A 1 184 ? 27.343 10.741 10.747 1.00 74.08 183 GLY A CA 1
ATOM 2695 C C . GLY A 1 184 ? 26.209 10.281 11.660 1.00 65.36 183 GLY A C 1
ATOM 2696 O O . GLY A 1 184 ? 25.191 10.957 11.810 1.00 62.40 183 GLY A O 1
ATOM 2700 N N . MET A 1 185 ? 26.364 9.117 12.277 1.00 58.11 184 MET A N 1
ATOM 2701 C CA . MET A 1 185 ? 25.375 8.661 13.258 1.00 60.06 184 MET A CA 1
ATOM 2702 C C . MET A 1 185 ? 26.060 7.949 14.421 1.00 66.60 184 MET A C 1
ATOM 2703 O O . MET A 1 185 ? 25.410 7.313 15.259 1.00 68.71 184 MET A O 1
ATOM 2717 N N . GLU A 1 194 ? 35.186 5.639 16.228 1.00 46.27 193 GLU A N 1
ATOM 2718 C CA . GLU A 1 194 ? 34.597 6.354 15.083 1.00 63.98 193 GLU A CA 1
ATOM 2719 C C . GLU A 1 194 ? 34.020 7.731 15.470 1.00 71.83 193 GLU A C 1
ATOM 2720 O O . GLU A 1 194 ? 34.456 8.768 14.957 1.00 74.19 193 GLU A O 1
ATOM 2731 N N . LEU A 1 195 ? 33.040 7.741 16.366 1.00 72.63 194 LEU A N 1
ATOM 2732 C CA . LEU A 1 195 ? 32.476 8.991 16.858 1.00 61.56 194 LEU A CA 1
ATOM 2733 C C . LEU A 1 195 ? 33.494 9.602 17.792 1.00 59.01 194 LEU A C 1
ATOM 2734 O O . LEU A 1 195 ? 33.701 10.816 17.806 1.00 54.46 194 LEU A O 1
ATOM 2750 N N . ALA A 1 196 ? 34.131 8.740 18.577 1.00 60.31 195 ALA A N 1
ATOM 2751 C CA . ALA A 1 196 ? 35.111 9.185 19.551 1.00 52.09 195 ALA A CA 1
ATOM 2752 C C . ALA A 1 196 ? 36.240 9.841 18.793 1.00 54.23 195 ALA A C 1
ATOM 2753 O O . ALA A 1 196 ? 36.799 10.842 19.228 1.00 58.81 195 ALA A O 1
ATOM 2760 N N . GLU A 1 197 ? 36.555 9.277 17.634 1.00 56.84 196 GLU A N 1
ATOM 2761 C CA . GLU A 1 197 ? 37.678 9.757 16.862 1.00 60.07 196 GLU A CA 1
ATOM 2762 C C . GLU A 1 197 ? 37.368 11.100 16.207 1.00 56.25 196 GLU A C 1
ATOM 2763 O O . GLU A 1 197 ? 38.186 12.022 16.222 1.00 55.38 196 GLU A O 1
ATOM 2775 N N . ILE A 1 198 ? 36.180 11.212 15.633 1.00 55.99 197 ILE A N 1
ATOM 2776 C CA . ILE A 1 198 ? 35.751 12.472 15.061 1.00 56.92 197 ILE A CA 1
ATOM 2777 C C . ILE A 1 198 ? 35.563 13.541 16.158 1.00 54.80 197 ILE A C 1
ATOM 2778 O O . ILE A 1 198 ? 35.863 14.729 15.964 1.00 51.35 197 ILE A O 1
ATOM 2794 N N . GLY A 1 199 ? 35.077 13.104 17.314 1.00 51.85 198 GLY A N 1
ATOM 2795 C CA . GLY A 1 199 ? 34.789 14.005 18.423 1.00 47.29 198 GLY A CA 1
ATOM 2796 C C . GLY A 1 199 ? 36.012 14.792 18.849 1.00 51.09 198 GLY A C 1
ATOM 2797 O O . GLY A 1 199 ? 35.944 16.003 19.063 1.00 48.50 198 GLY A O 1
ATOM 2801 N N . VAL A 1 200 ? 37.151 14.115 18.949 1.00 58.75 199 VAL A N 1
ATOM 2802 C CA . VAL A 1 200 ? 38.343 14.766 19.467 1.00 52.41 199 VAL A CA 1
ATOM 2803 C C . VAL A 1 200 ? 38.897 15.779 18.471 1.00 49.73 199 VAL A C 1
ATOM 2804 O O . VAL A 1 200 ? 39.388 16.824 18.887 1.00 51.74 199 VAL A O 1
ATOM 2817 N N . LYS A 1 201 ? 38.822 15.498 17.167 1.00 53.29 200 LYS A N 1
ATOM 2818 C CA . LYS A 1 201 ? 39.344 16.450 16.190 1.00 56.72 200 LYS A CA 1
ATOM 2819 C C . LYS A 1 201 ? 38.475 17.696 16.210 1.00 59.19 200 LYS A C 1
ATOM 2820 O O . LYS A 1 201 ? 38.982 18.820 16.147 1.00 52.67 200 LYS A O 1
ATOM 2839 N N . ILE A 1 202 ? 37.162 17.489 16.321 1.00 56.60 201 ILE A N 1
ATOM 2840 C CA . ILE A 1 202 ? 36.227 18.596 16.431 1.00 51.24 201 ILE A CA 1
ATOM 2841 C C . ILE A 1 202 ? 36.550 19.448 17.661 1.00 43.50 201 ILE A C 1
ATOM 2842 O O . ILE A 1 202 ? 36.642 20.670 17.554 1.00 45.49 201 ILE A O 1
ATOM 2858 N N . THR A 1 203 ? 36.754 18.816 18.815 1.00 45.43 202 THR A N 1
ATOM 2859 C CA . THR A 1 203 ? 37.171 19.553 20.017 1.00 44.24 202 THR A CA 1
ATOM 2860 C C . THR A 1 203 ? 38.479 20.302 19.765 1.00 47.71 202 THR A C 1
ATOM 2861 O O . THR A 1 203 ? 38.616 21.470 20.129 1.00 48.01 202 THR A O 1
ATOM 2872 N N . LYS A 1 204 ? 39.438 19.624 19.142 1.00 52.24 203 LYS A N 1
ATOM 2873 C CA . LYS A 1 204 ? 40.721 20.234 18.809 1.00 53.93 203 LYS A CA 1
ATOM 2874 C C . LYS A 1 204 ? 40.477 21.487 17.970 1.00 54.30 203 LYS A C 1
ATOM 2875 O O . LYS A 1 204 ? 40.972 22.576 18.283 1.00 49.36 203 LYS A O 1
ATOM 2894 N N . ALA A 1 205 ? 39.691 21.327 16.910 1.00 49.18 204 ALA A N 1
ATOM 2895 C CA . ALA A 1 205 ? 39.419 22.429 15.997 1.00 51.04 204 ALA A CA 1
ATOM 2896 C C . ALA A 1 205 ? 38.684 23.570 16.693 1.00 48.96 204 ALA A C 1
ATOM 2897 O O . ALA A 1 205 ? 38.982 24.739 16.459 1.00 55.22 204 ALA A O 1
ATOM 2904 N N . ALA A 1 206 ? 37.734 23.236 17.565 1.00 44.13 205 ALA A N 1
ATOM 2905 C CA . ALA A 1 206 ? 36.957 24.259 18.252 1.00 41.45 205 ALA A CA 1
ATOM 2906 C C . ALA A 1 206 ? 37.856 25.098 19.154 1.00 42.15 205 ALA A C 1
ATOM 2907 O O . ALA A 1 206 ? 37.709 26.319 19.217 1.00 44.47 205 ALA A O 1
ATOM 2914 N N . ASN A 1 207 ? 38.778 24.446 19.862 1.00 42.19 206 ASN A N 1
ATOM 2915 C CA . ASN A 1 207 ? 39.748 25.170 20.688 1.00 44.49 206 ASN A CA 1
ATOM 2916 C C . ASN A 1 207 ? 40.599 26.110 19.828 1.00 46.70 206 ASN A C 1
ATOM 2917 O O . ASN A 1 207 ? 40.890 27.240 20.227 1.00 50.24 206 ASN A O 1
ATOM 2928 N N . GLU A 1 208 ? 40.981 25.636 18.650 1.00 55.33 207 GLU A N 1
ATOM 2929 C CA . GLU A 1 208 ? 41.820 26.419 17.734 1.00 60.62 207 GLU A CA 1
ATOM 2930 C C . GLU A 1 208 ? 41.119 27.669 17.189 1.00 57.27 207 GLU A C 1
ATOM 2931 O O . GLU A 1 208 ? 41.711 28.741 17.128 1.00 63.74 207 GLU A O 1
ATOM 2943 N N . GLN A 1 209 ? 39.854 27.531 16.811 1.00 51.26 208 GLN A N 1
ATOM 2944 C CA . GLN A 1 209 ? 39.196 28.542 15.977 1.00 52.41 208 GLN A CA 1
ATOM 2945 C C . GLN A 1 209 ? 38.138 29.383 16.699 1.00 51.32 208 GLN A C 1
ATOM 2946 O O . GLN A 1 209 ? 37.817 30.502 16.279 1.00 51.68 208 GLN A O 1
ATOM 2960 N N . LEU A 1 210 ? 37.600 28.835 17.782 1.00 48.88 209 LEU A N 1
ATOM 2961 C CA . LEU A 1 210 ? 36.550 29.501 18.546 1.00 51.70 209 LEU A CA 1
ATOM 2962 C C . LEU A 1 210 ? 37.020 29.807 19.953 1.00 49.64 209 LEU A C 1
ATOM 2963 O O . LEU A 1 210 ? 36.739 30.874 20.490 1.00 56.06 209 LEU A O 1
ATOM 2979 N N . GLY A 1 211 ? 37.720 28.852 20.553 1.00 46.54 210 GLY A N 1
ATOM 2980 C CA . GLY A 1 211 ? 38.152 28.978 21.926 1.00 42.17 210 GLY A CA 1
ATOM 2981 C C . GLY A 1 211 ? 36.939 28.922 22.842 1.00 43.25 210 GLY A C 1
ATOM 2982 O O . GLY A 1 211 ? 35.829 28.603 22.404 1.00 38.90 210 GLY A O 1
ATOM 2986 N N . PHE A 1 212 ? 37.156 29.228 24.113 1.00 41.23 211 PHE A N 1
ATOM 2987 C CA . PHE A 1 212 ? 36.059 29.399 25.060 1.00 42.72 211 PHE A CA 1
ATOM 2988 C C . PHE A 1 212 ? 36.590 30.200 26.228 1.00 45.90 211 PHE A C 1
ATOM 2989 O O . PHE A 1 212 ? 37.701 29.957 26.682 1.00 48.88 211 PHE A O 1
ATOM 3006 N N . ARG A 1 213 ? 35.818 31.164 26.713 1.00 46.42 212 ARG A N 1
ATOM 3007 C CA . ARG A 1 213 ? 36.229 31.891 27.910 1.00 49.43 212 ARG A CA 1
ATOM 3008 C C . ARG A 1 213 ? 35.034 32.101 28.801 1.00 46.04 212 ARG A C 1
ATOM 3009 O O . ARG A 1 213 ? 34.026 32.640 28.380 1.00 56.09 212 ARG A O 1
ATOM 3030 N N . HIS A 1 214 ? 35.142 31.635 30.036 1.00 45.33 213 HIS A N 1
ATOM 3031 C CA . HIS A 1 214 ? 34.065 31.814 30.986 1.00 42.85 213 HIS A CA 1
ATOM 3032 C C . HIS A 1 214 ? 34.155 33.250 31.521 1.00 42.38 213 HIS A C 1
ATOM 3033 O O . HIS A 1 214 ? 35.252 33.713 31.858 1.00 42.40 213 HIS A O 1
ATOM 3048 N N . PRO A 1 215 ? 33.010 33.961 31.581 1.00 38.94 214 PRO A N 1
ATOM 3049 C CA . PRO A 1 215 ? 32.945 35.385 31.959 1.00 48.17 214 PRO A CA 1
ATOM 3050 C C . PRO A 1 215 ? 33.451 35.700 33.371 1.00 46.40 214 PRO A C 1
ATOM 3051 O O . PRO A 1 215 ? 34.148 36.703 33.529 1.00 47.22 214 PRO A O 1
ATOM 3062 N N . GLU A 1 216 ? 33.088 34.897 34.372 1.00 47.79 215 GLU A N 1
ATOM 3063 C CA . GLU A 1 216 ? 33.615 35.084 35.729 1.00 55.12 215 GLU A CA 1
ATOM 3064 C C . GLU A 1 216 ? 34.450 33.936 36.320 1.00 51.70 215 GLU A C 1
ATOM 3065 O O . GLU A 1 216 ? 34.718 33.943 37.520 1.00 58.68 215 GLU A O 1
ATOM 3077 N N . LYS A 1 217 ? 34.878 32.968 35.510 1.00 39.48 216 LYS A N 1
ATOM 3078 C CA . LYS A 1 217 ? 35.792 31.927 36.015 1.00 39.12 216 LYS A CA 1
ATOM 3079 C C . LYS A 1 217 ? 36.940 31.715 35.029 1.00 36.65 216 LYS A C 1
ATOM 3080 O O . LYS A 1 217 ? 36.798 31.986 33.843 1.00 34.50 216 LYS A O 1
ATOM 3099 N N . ASP A 1 218 ? 38.066 31.210 35.518 1.00 40.45 217 ASP A N 1
ATOM 3100 C CA . ASP A 1 218 ? 39.247 31.056 34.676 1.00 40.83 217 ASP A CA 1
ATOM 3101 C C . ASP A 1 218 ? 39.278 29.684 33.993 1.00 40.24 217 ASP A C 1
ATOM 3102 O O . ASP A 1 218 ? 40.244 28.930 34.121 1.00 41.26 217 ASP A O 1
ATOM 3111 N N . TRP A 1 219 ? 38.196 29.375 33.280 1.00 33.97 218 TRP A N 1
ATOM 3112 C CA . TRP A 1 219 ? 38.085 28.170 32.470 1.00 36.89 218 TRP A CA 1
ATOM 3113 C C . TRP A 1 219 ? 38.073 28.635 31.013 1.00 34.70 218 TRP A C 1
ATOM 3114 O O . TRP A 1 219 ? 37.072 29.143 30.523 1.00 36.61 218 TRP A O 1
ATOM 3135 N N . ASN A 1 220 ? 39.206 28.497 30.338 1.00 33.43 219 ASN A N 1
ATOM 3136 C CA . ASN A 1 220 ? 39.413 29.148 29.049 1.00 41.37 219 ASN A CA 1
ATOM 3137 C C . ASN A 1 220 ? 39.715 28.176 27.903 1.00 43.14 219 ASN A C 1
ATOM 3138 O O . ASN A 1 220 ? 40.481 28.505 26.984 1.00 40.85 219 ASN A O 1
ATOM 3149 N N . HIS A 1 221 ? 39.110 26.989 27.951 1.00 34.23 220 HIS A N 1
ATOM 3150 C CA . HIS A 1 221 ? 39.227 26.022 26.861 1.00 34.85 220 HIS A CA 1
ATOM 3151 C C . HIS A 1 221 ? 37.988 25.153 26.819 1.00 32.21 220 HIS A C 1
ATOM 3152 O O . HIS A 1 221 ? 37.169 25.174 27.740 1.00 30.82 220 HIS A O 1
ATOM 3167 N N . ILE A 1 222 ? 37.855 24.383 25.741 1.00 33.09 221 ILE A N 1
ATOM 3168 C CA . ILE A 1 222 ? 36.732 23.478 25.560 1.00 31.42 221 ILE A CA 1
ATOM 3169 C C . ILE A 1 222 ? 37.210 22.073 25.886 1.00 31.73 221 ILE A C 1
ATOM 3170 O O . ILE A 1 222 ? 38.153 21.584 25.270 1.00 32.19 221 ILE A O 1
ATOM 3186 N N . SER A 1 223 ? 36.588 21.417 26.857 1.00 27.97 222 SER A N 1
ATOM 3187 C CA . SER A 1 223 ? 37.108 20.132 27.321 1.00 28.36 222 SER A CA 1
ATOM 3188 C C . SER A 1 223 ? 36.717 18.990 26.400 1.00 35.81 222 SER A C 1
ATOM 3189 O O . SER A 1 223 ? 37.572 18.174 26.055 1.00 33.31 222 SER A O 1
ATOM 3197 N N . PHE A 1 224 ? 35.449 18.935 25.990 1.00 27.89 223 PHE A N 1
ATOM 3198 C CA . PHE A 1 224 ? 34.947 17.771 25.249 1.00 29.74 223 PHE A CA 1
ATOM 3199 C C . PHE A 1 224 ? 34.014 18.127 24.098 1.00 27.90 223 PHE A C 1
ATOM 3200 O O . PHE A 1 224 ? 33.547 19.255 23.992 1.00 27.25 223 PHE A O 1
ATOM 3217 N N . CYS A 1 225 ? 33.726 17.131 23.276 1.00 28.45 224 CYS A N 1
ATOM 3218 C CA . CYS A 1 225 ? 32.741 17.267 22.215 1.00 34.26 224 CYS A CA 1
ATOM 3219 C C . CYS A 1 225 ? 31.525 16.396 22.538 1.00 32.70 224 CYS A C 1
ATOM 3220 O O . CYS A 1 225 ? 31.658 15.217 22.856 1.00 34.94 224 CYS A O 1
ATOM 3228 N N . GLN A 1 226 ? 30.346 17.001 22.483 1.00 37.42 225 GLN A N 1
ATOM 3229 C CA . GLN A 1 226 ? 29.099 16.281 22.640 1.00 28.30 225 GLN A CA 1
ATOM 3230 C C . GLN A 1 226 ? 28.461 16.132 21.271 1.00 31.36 225 GLN A C 1
ATOM 3231 O O . GLN A 1 226 ? 28.273 17.114 20.570 1.00 33.68 225 GLN A O 1
ATOM 3245 N N . ILE A 1 227 ? 28.152 14.894 20.894 1.00 32.88 226 ILE A N 1
ATOM 3246 C CA . ILE A 1 227 ? 27.536 14.606 19.613 1.00 32.93 226 ILE A CA 1
ATOM 3247 C C . ILE A 1 227 ? 26.116 14.186 19.923 1.00 33.15 226 ILE A C 1
ATOM 3248 O O . ILE A 1 227 ? 25.882 13.356 20.802 1.00 37.41 226 ILE A O 1
ATOM 3264 N N . THR A 1 228 ? 25.161 14.792 19.241 1.00 31.07 227 THR A N 1
ATOM 3265 C CA . THR A 1 228 ? 23.773 14.626 19.629 1.00 33.73 227 THR A CA 1
ATOM 3266 C C . THR A 1 228 ? 22.904 14.196 18.473 1.00 37.03 227 THR A C 1
ATOM 3267 O O . THR A 1 228 ? 23.286 14.317 17.313 1.00 40.34 227 THR A O 1
ATOM 3278 N N . GLU A 1 229 ? 21.715 13.718 18.820 1.00 32.00 228 GLU A N 1
ATOM 3279 C CA . GLU A 1 229 ? 20.634 13.549 17.864 1.00 37.80 228 GLU A CA 1
ATOM 3280 C C . GLU A 1 229 ? 19.478 14.416 18.361 1.00 33.72 228 GLU A C 1
ATOM 3281 O O . GLU A 1 229 ? 19.444 14.784 19.551 1.00 30.71 228 GLU A O 1
ATOM 3293 N N . PRO A 1 230 ? 18.544 14.762 17.461 1.00 32.35 229 PRO A N 1
ATOM 3294 C CA . PRO A 1 230 ? 17.476 15.713 17.797 1.00 31.54 229 PRO A CA 1
ATOM 3295 C C . PRO A 1 230 ? 16.656 15.248 18.990 1.00 31.03 229 PRO A C 1
ATOM 3296 O O . PRO A 1 230 ? 16.352 14.059 19.118 1.00 31.81 229 PRO A O 1
ATOM 3307 N N . VAL A 1 231 ? 16.298 16.184 19.862 1.00 29.84 230 VAL A N 1
ATOM 3308 C CA . VAL A 1 231 ? 15.419 15.846 20.971 1.00 29.41 230 VAL A CA 1
ATOM 3309 C C . VAL A 1 231 ? 14.041 15.451 20.484 1.00 30.24 230 VAL A C 1
ATOM 3310 O O . VAL A 1 231 ? 13.597 15.860 19.396 1.00 30.84 230 VAL A O 1
ATOM 3323 N N . THR A 1 232 ? 13.384 14.620 21.285 1.00 30.38 231 THR A N 1
ATOM 3324 C CA . THR A 1 232 ? 11.961 14.354 21.120 1.00 30.97 231 THR A CA 1
ATOM 3325 C C . THR A 1 232 ? 11.203 14.975 22.302 1.00 29.97 231 THR A C 1
ATOM 3326 O O . THR A 1 232 ? 11.696 14.994 23.438 1.00 29.14 231 THR A O 1
ATOM 3337 N N . ARG A 1 233 ? 10.025 15.507 22.037 1.00 30.13 232 ARG A N 1
ATOM 3338 C CA . ARG A 1 233 ? 9.230 16.164 23.071 1.00 29.32 232 ARG A CA 1
ATOM 3339 C C . ARG A 1 233 ? 7.972 15.392 23.445 1.00 29.97 232 ARG A C 1
ATOM 3340 O O . ARG A 1 233 ? 7.208 14.977 22.593 1.00 31.01 232 ARG A O 1
ATOM 3361 N N . ASP A 1 234 ? 7.741 15.232 24.742 1.00 32.47 233 ASP A N 1
ATOM 3362 C CA . ASP A 1 234 ? 6.48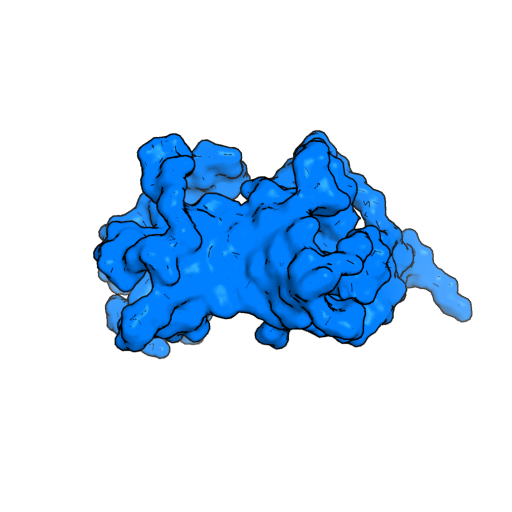9 14.660 25.227 1.00 36.95 233 ASP A CA 1
ATOM 3363 C C . ASP A 1 234 ? 6.004 15.566 26.366 1.00 37.24 233 ASP A C 1
ATOM 3364 O O . ASP A 1 234 ? 6.537 15.524 27.479 1.00 37.37 233 ASP A O 1
ATOM 3373 N N . GLY A 1 235 ? 5.047 16.438 26.067 1.00 33.38 234 GLY A N 1
ATOM 3374 C CA . GLY A 1 235 ? 4.598 17.442 27.021 1.00 35.51 234 GLY A CA 1
ATOM 3375 C C . GLY A 1 235 ? 5.737 18.385 27.388 1.00 35.63 234 GLY A C 1
ATOM 3376 O O . GLY A 1 235 ? 6.299 19.074 26.517 1.00 29.87 234 GLY A O 1
ATOM 3380 N N . ASP A 1 236 ? 6.096 18.427 28.674 1.00 34.50 235 ASP A N 1
ATOM 3381 C CA . ASP A 1 236 ? 7.159 19.320 29.087 1.00 35.13 235 ASP A CA 1
ATOM 3382 C C . ASP A 1 236 ? 8.466 18.570 29.376 1.00 28.55 235 ASP A C 1
ATOM 3383 O O . ASP A 1 236 ? 9.384 19.120 29.968 1.00 30.36 235 ASP A O 1
ATOM 3392 N N . ILE A 1 237 ? 8.554 17.337 28.890 1.00 26.18 236 ILE A N 1
ATOM 3393 C CA . ILE A 1 237 ? 9.756 16.544 28.987 1.00 27.35 236 ILE A CA 1
ATOM 3394 C C . ILE A 1 237 ? 10.400 16.383 27.610 1.00 30.15 236 ILE A C 1
ATOM 3395 O O . ILE A 1 237 ? 9.763 15.918 26.655 1.00 29.19 236 ILE A O 1
ATOM 3411 N N . LEU A 1 238 ? 11.662 16.783 27.521 1.00 25.87 237 LEU A N 1
ATOM 3412 C CA . LEU A 1 238 ? 12.475 16.543 26.334 1.00 28.54 237 LEU A CA 1
ATOM 3413 C C . LEU A 1 238 ? 13.421 15.371 26.575 1.00 31.12 237 LEU A C 1
ATOM 3414 O O . LEU A 1 238 ? 14.017 15.260 27.641 1.00 27.90 237 LEU A O 1
ATOM 3430 N N . THR A 1 239 ? 13.559 14.494 25.580 1.00 33.59 238 THR A N 1
ATOM 3431 C CA . THR A 1 239 ? 14.500 13.393 25.656 1.00 34.59 238 THR A CA 1
ATOM 3432 C C . THR A 1 239 ? 15.490 13.510 24.512 1.00 36.00 238 THR A C 1
ATOM 3433 O O . THR A 1 239 ? 15.099 13.688 23.365 1.00 31.36 238 THR A O 1
ATOM 3444 N N . GLY A 1 240 ? 16.776 13.409 24.814 1.00 34.71 239 GLY A N 1
ATOM 3445 C CA . GLY A 1 240 ? 17.785 13.535 23.772 1.00 43.64 239 GLY A CA 1
ATOM 3446 C C . GLY A 1 240 ? 18.901 12.509 23.866 1.00 40.43 239 GLY A C 1
ATOM 3447 O O . GLY A 1 240 ? 19.495 12.308 24.931 1.00 38.77 239 GLY A O 1
ATOM 3451 N N . VAL A 1 241 ? 19.197 11.861 22.748 1.00 35.29 240 VAL A N 1
ATOM 3452 C CA . VAL A 1 241 ? 20.316 10.925 22.706 1.00 43.48 240 VAL A CA 1
ATOM 3453 C C . VAL A 1 241 ? 21.593 11.706 22.430 1.00 43.95 240 VAL A C 1
ATOM 3454 O O . VAL A 1 241 ? 21.622 12.594 21.571 1.00 35.02 240 VAL A O 1
ATOM 3467 N N . ASN A 1 242 ? 22.662 11.350 23.128 1.00 45.20 241 ASN A N 1
ATOM 3468 C CA . ASN A 1 242 ? 23.929 12.018 22.956 1.00 46.02 241 ASN A CA 1
ATOM 3469 C C . ASN A 1 242 ? 25.068 11.151 23.449 1.00 49.18 241 ASN A C 1
ATOM 3470 O O . ASN A 1 242 ? 24.883 10.218 24.246 1.00 45.81 241 ASN A O 1
ATOM 3481 N N . THR A 1 243 ? 26.270 11.518 23.045 1.00 47.04 242 THR A N 1
ATOM 3482 C CA . THR A 1 243 ? 27.444 10.912 23.636 1.00 46.17 242 THR A CA 1
ATOM 3483 C C . THR A 1 243 ? 28.573 11.920 23.651 1.00 41.91 242 THR A C 1
ATOM 3484 O O . THR A 1 243 ? 28.546 12.925 22.928 1.00 42.22 242 THR A O 1
ATOM 3495 N N . VAL A 1 244 ? 29.573 11.650 24.477 1.00 34.92 243 VAL A N 1
ATOM 3496 C CA . VAL A 1 244 ? 30.659 12.587 24.669 1.00 39.90 243 VAL A CA 1
ATOM 3497 C C . VAL A 1 244 ? 31.982 11.923 24.325 1.00 41.52 243 VAL A C 1
ATOM 3498 O O . VAL A 1 244 ? 32.287 10.843 24.837 1.00 40.57 243 VAL A O 1
ATOM 3511 N N . ALA A 1 245 ? 32.755 12.581 23.458 1.00 41.55 244 ALA A N 1
ATOM 3512 C CA . ALA A 1 245 ? 34.070 12.098 23.040 1.00 46.30 244 ALA A CA 1
ATOM 3513 C C . ALA A 1 245 ? 35.201 12.744 23.855 1.00 49.96 244 ALA A C 1
ATOM 3514 O O . ALA A 1 245 ? 35.307 13.980 23.921 1.00 41.68 244 ALA A O 1
ATOM 3521 N N . ILE A 1 246 ? 36.058 11.907 24.437 1.00 53.91 245 ILE A N 1
ATOM 3522 C CA . ILE A 1 246 ? 37.147 12.373 25.296 1.00 54.40 245 ILE A CA 1
ATOM 3523 C C . ILE A 1 246 ? 38.515 11.902 24.798 1.00 48.74 245 ILE A C 1
ATOM 3524 O O . ILE A 1 246 ? 38.601 10.983 23.979 1.00 53.89 245 ILE A O 1
ATOM 3540 N N . THR A 1 256 ? 24.981 12.553 31.410 1.00 62.13 255 THR A N 1
ATOM 3541 C CA . THR A 1 256 ? 26.045 13.378 31.984 1.00 62.41 255 THR A CA 1
ATOM 3542 C C . THR A 1 256 ? 25.509 14.763 32.380 1.00 62.19 255 THR A C 1
ATOM 3543 O O . THR A 1 256 ? 24.964 15.500 31.551 1.00 64.68 255 THR A O 1
ATOM 3553 N N . GLY A 1 257 ? 25.690 15.106 33.655 1.00 55.04 256 GLY A N 1
ATOM 3554 C CA . GLY A 1 257 ? 25.055 16.264 34.264 1.00 47.49 256 GLY A CA 1
ATOM 3555 C C . GLY A 1 257 ? 25.538 17.610 33.759 1.00 45.41 256 GLY A C 1
ATOM 3556 O O . GLY A 1 257 ? 24.747 18.553 33.643 1.00 32.39 256 GLY A O 1
ATOM 3560 N N . THR A 1 258 ? 26.834 17.725 33.467 1.00 46.66 257 THR A N 1
ATOM 3561 C CA . THR A 1 258 ? 27.341 18.976 32.914 1.00 43.10 257 THR A CA 1
ATOM 3562 C C . THR A 1 258 ? 27.018 19.007 31.448 1.00 36.87 257 THR A C 1
ATOM 3563 O O . THR A 1 258 ? 26.761 20.069 30.913 1.00 28.36 257 THR A O 1
ATOM 3574 N N . GLY A 1 259 ? 27.050 17.825 30.819 1.00 34.76 258 GLY A N 1
ATOM 3575 C CA . GLY A 1 259 ? 26.622 17.652 29.458 1.00 34.32 258 GLY A CA 1
ATOM 3576 C C . GLY A 1 259 ? 25.181 18.107 29.312 1.00 23.20 258 GLY A C 1
ATOM 3577 O O . GLY A 1 259 ? 24.882 18.825 28.385 1.00 33.92 258 GLY A O 1
ATOM 3581 N N . CYS A 1 260 ? 24.303 17.675 30.212 1.00 26.84 259 CYS A N 1
ATOM 3582 C CA . CYS A 1 260 ? 22.891 17.990 30.073 1.00 26.02 259 CYS A CA 1
ATOM 3583 C C . CYS A 1 260 ? 22.706 19.462 30.375 1.00 24.09 259 CYS A C 1
ATOM 3584 O O . CYS A 1 260 ? 21.922 20.113 29.728 1.00 21.72 259 CYS A O 1
ATOM 3591 N N . SER A 1 261 ? 23.458 19.995 31.333 1.00 21.24 260 SER A N 1
ATOM 3592 C CA . SER A 1 261 ? 23.325 21.412 31.656 1.00 20.44 260 SER A CA 1
ATOM 3593 C C . SER A 1 261 ? 23.744 22.254 30.457 1.00 22.85 260 SER A C 1
ATOM 3594 O O . SER A 1 261 ? 23.069 23.206 30.071 1.00 21.95 260 SER A O 1
ATOM 3602 N N . ALA A 1 262 ? 24.868 21.906 29.857 1.00 20.82 261 ALA A N 1
ATOM 3603 C CA . ALA A 1 262 ? 25.327 22.622 28.676 1.00 21.13 261 ALA A CA 1
ATOM 3604 C C . ALA A 1 262 ? 24.314 22.482 27.541 1.00 24.39 261 ALA A C 1
ATOM 3605 O O . ALA A 1 262 ? 24.015 23.447 26.830 1.00 21.42 261 ALA A O 1
ATOM 3612 N N . ARG A 1 263 ? 23.814 21.272 27.331 1.00 23.70 262 ARG A N 1
ATOM 3613 C CA . ARG A 1 263 ? 22.883 21.078 26.209 1.00 22.78 262 ARG A CA 1
ATOM 3614 C C . ARG A 1 263 ? 21.601 21.873 26.463 1.00 22.30 262 ARG A C 1
ATOM 3615 O O . ARG A 1 263 ? 21.074 22.501 25.561 1.00 25.78 262 ARG A O 1
ATOM 3636 N N . MET A 1 264 ? 21.084 21.815 27.685 1.00 23.48 263 MET A N 1
ATOM 3637 C CA . MET A 1 264 ? 19.881 22.594 28.016 1.00 21.36 263 MET A CA 1
ATOM 3638 C C . MET A 1 264 ? 20.086 24.069 27.721 1.00 20.92 263 MET A C 1
ATOM 3639 O O . MET A 1 264 ? 19.180 24.727 27.231 1.00 21.99 263 MET A O 1
ATOM 3653 N N . ALA A 1 265 ? 21.278 24.590 27.998 1.00 25.21 264 ALA A N 1
ATOM 3654 C CA . ALA A 1 265 ? 21.568 26.003 27.729 1.00 21.67 264 ALA A CA 1
ATOM 3655 C C . ALA A 1 265 ? 21.475 26.312 26.233 1.00 25.02 264 ALA A C 1
ATOM 3656 O O . ALA A 1 265 ? 20.969 27.366 25.843 1.00 28.70 264 ALA A O 1
ATOM 3663 N N . VAL A 1 266 ? 21.956 25.400 25.395 1.00 21.52 265 VAL A N 1
ATOM 3664 C CA . VAL A 1 266 ? 21.834 25.584 23.948 1.00 25.20 265 VAL A CA 1
ATOM 3665 C C . VAL A 1 266 ? 20.386 25.449 23.469 1.00 25.93 265 VAL A C 1
ATOM 3666 O O . VAL A 1 266 ? 19.935 26.202 22.606 1.00 24.02 265 VAL A O 1
ATOM 3679 N N . LEU A 1 267 ? 19.672 24.465 23.995 1.00 22.79 266 LEU A N 1
ATOM 3680 C CA . LEU A 1 267 ? 18.292 24.226 23.547 1.00 23.31 266 LEU A CA 1
ATOM 3681 C C . LEU A 1 267 ? 17.491 25.463 23.907 1.00 26.19 266 LEU A C 1
ATOM 3682 O O . LEU A 1 267 ? 16.653 25.943 23.119 1.00 29.47 266 LEU A O 1
ATOM 3698 N N . HIS A 1 268 ? 17.752 26.004 25.094 1.00 24.52 267 HIS A N 1
ATOM 3699 C CA . HIS A 1 268 ? 17.021 27.178 25.538 1.00 30.36 267 HIS A CA 1
ATOM 3700 C C . HIS A 1 268 ? 17.357 28.367 24.657 1.00 32.17 267 HIS A C 1
ATOM 3701 O O . HIS A 1 268 ? 16.462 29.118 24.252 1.00 31.99 267 HIS A O 1
ATOM 3716 N N . ALA A 1 269 ? 18.635 28.518 24.344 1.00 24.48 268 ALA A N 1
ATOM 3717 C CA . ALA A 1 269 ? 19.080 29.615 23.491 1.00 29.31 268 ALA A CA 1
ATOM 3718 C C . ALA A 1 269 ? 18.428 29.570 22.105 1.00 31.67 268 ALA A C 1
ATOM 3719 O O . ALA A 1 269 ? 18.143 30.608 21.523 1.00 33.96 268 ALA A O 1
ATOM 3726 N N . LYS A 1 270 ? 18.184 28.371 21.592 1.00 26.79 269 LYS A N 1
ATOM 3727 C CA . LYS A 1 270 ? 17.617 28.195 20.259 1.00 30.11 269 LYS A CA 1
ATOM 3728 C C . LYS A 1 270 ? 16.084 28.096 20.276 1.00 34.74 269 LYS A C 1
ATOM 3729 O O . LYS A 1 270 ? 15.454 27.922 19.234 1.00 35.77 269 LYS A O 1
ATOM 3748 N N . GLY A 1 271 ? 15.506 28.190 21.468 1.00 29.91 270 GLY A N 1
ATOM 3749 C CA . GLY A 1 271 ? 14.067 28.193 21.666 1.00 31.76 270 GLY A CA 1
ATOM 3750 C C . GLY A 1 271 ? 13.395 26.829 21.702 1.00 37.42 270 GLY A C 1
ATOM 3751 O O . GLY A 1 271 ? 12.168 26.758 21.615 1.00 33.16 270 GLY A O 1
ATOM 3755 N N . GLN A 1 272 ? 14.168 25.745 21.808 1.00 29.45 271 GLN A N 1
ATOM 3756 C CA . GLN A 1 272 ? 13.576 24.404 21.761 1.00 35.11 271 GLN A CA 1
ATOM 3757 C C . GLN A 1 272 ? 13.236 23.890 23.152 1.00 31.56 271 GLN A C 1
ATOM 3758 O O . GLN A 1 272 ? 12.603 22.842 23.283 1.00 37.19 271 GLN A O 1
ATOM 3772 N N . MET A 1 273 ? 13.684 24.613 24.176 1.00 26.17 272 MET A N 1
ATOM 3773 C CA . MET A 1 273 ? 13.357 24.306 25.577 1.00 25.36 272 MET A CA 1
ATOM 3774 C C . MET A 1 273 ? 12.967 25.591 26.309 1.00 28.08 272 MET A C 1
ATOM 3775 O O . MET A 1 273 ? 13.623 26.617 26.159 1.00 29.35 272 MET A O 1
ATOM 3789 N N . LYS A 1 274 ? 11.932 25.520 27.134 1.00 28.85 273 LYS A N 1
ATOM 3790 C CA . LYS A 1 274 ? 11.465 26.689 27.888 1.00 34.63 273 LYS A CA 1
ATOM 3791 C C . LYS A 1 274 ? 11.697 26.476 29.389 1.00 30.23 273 LYS A C 1
ATOM 3792 O O . LYS A 1 274 ? 11.863 25.339 29.859 1.00 25.66 273 LYS A O 1
ATOM 3811 N N . VAL A 1 275 ? 11.683 27.568 30.145 1.00 30.06 274 VAL A N 1
ATOM 3812 C CA . VAL A 1 275 ? 11.806 27.506 31.594 1.00 28.86 274 VAL A CA 1
ATOM 3813 C C . VAL A 1 275 ? 10.761 26.565 32.168 1.00 31.79 274 VAL A C 1
ATOM 3814 O O . VAL A 1 275 ? 9.637 26.551 31.706 1.00 27.10 274 VAL A O 1
ATOM 3827 N N . GLY A 1 276 ? 11.137 25.778 33.172 1.00 23.07 275 GLY A N 1
ATOM 3828 C CA . GLY A 1 276 ? 10.213 24.887 33.836 1.00 24.27 275 GLY A CA 1
ATOM 3829 C C . GLY A 1 276 ? 10.199 23.497 33.236 1.00 31.36 275 GLY A C 1
ATOM 3830 O O . GLY A 1 276 ? 9.690 22.564 33.844 1.00 30.63 275 GLY A O 1
ATOM 3834 N N . GLU A 1 277 ? 10.770 23.349 32.046 1.00 25.74 276 GLU A N 1
ATOM 3835 C CA . GLU A 1 277 ? 10.790 22.050 31.387 1.00 27.11 276 GLU A CA 1
ATOM 3836 C C . GLU A 1 277 ? 11.914 21.144 31.873 1.00 25.90 276 GLU A C 1
ATOM 3837 O O . GLU A 1 277 ? 12.873 21.588 32.500 1.00 21.24 276 GLU A O 1
ATOM 3849 N N . ARG A 1 278 ? 11.770 19.861 31.570 1.00 25.14 277 ARG A N 1
ATOM 3850 C CA . ARG A 1 278 ? 12.745 18.867 31.952 1.00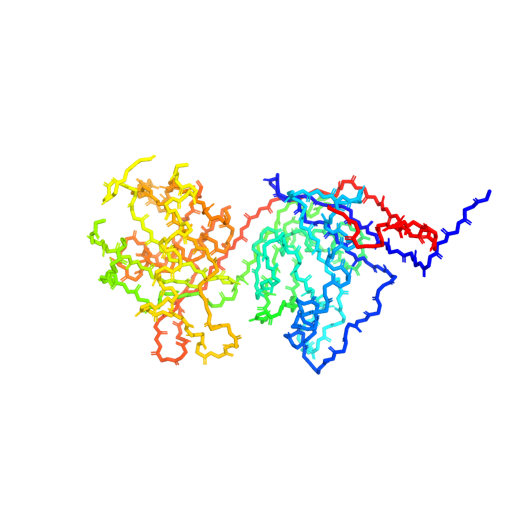 29.99 277 ARG A CA 1
ATOM 3851 C C . ARG A 1 278 ? 13.413 18.272 30.729 1.00 30.99 277 ARG A C 1
ATOM 3852 O O . ARG A 1 278 ? 12.868 18.274 29.603 1.00 24.94 277 ARG A O 1
ATOM 3873 N N . PHE A 1 279 ? 14.617 17.787 30.966 1.00 26.75 278 PHE A N 1
ATOM 3874 C CA . PHE A 1 279 ? 15.427 17.148 29.951 1.00 26.38 278 PHE A CA 1
ATOM 3875 C C . PHE A 1 279 ? 15.959 15.838 30.525 1.00 28.73 278 PHE A C 1
ATOM 3876 O O . PHE A 1 279 ? 16.460 15.785 31.668 1.00 26.98 278 PHE A O 1
ATOM 3893 N N . ILE A 1 280 ? 15.836 14.785 29.725 1.00 28.26 279 ILE A N 1
ATOM 3894 C CA . ILE A 1 280 ? 16.322 13.453 30.076 1.00 29.30 279 ILE A CA 1
ATOM 3895 C C . ILE A 1 280 ? 17.305 13.002 29.014 1.00 38.56 279 ILE A C 1
ATOM 3896 O O . ILE A 1 280 ? 16.945 12.925 27.841 1.00 38.62 279 ILE A O 1
ATOM 3912 N N . GLY A 1 281 ? 18.538 12.712 29.425 1.00 33.63 280 GLY A N 1
ATOM 3913 C CA . GLY A 1 281 ? 19.611 12.366 28.503 1.00 43.72 280 GLY A CA 1
ATOM 3914 C C . GLY A 1 281 ? 19.771 10.867 28.315 1.00 49.94 280 GLY A C 1
ATOM 3915 O O . GLY A 1 281 ? 19.024 10.230 27.569 1.00 54.80 280 GLY A O 1
ATOM 3919 N N . HIS A 1 290 ? 17.800 13.059 35.956 1.00 40.51 289 HIS A N 1
ATOM 3920 C CA . HIS A 1 290 ? 16.926 14.066 35.368 1.00 37.09 289 HIS A CA 1
ATOM 3921 C C . HIS A 1 290 ? 17.528 15.464 35.435 1.00 30.32 289 HIS A C 1
ATOM 3922 O O . HIS A 1 290 ? 18.198 15.818 36.393 1.00 26.76 289 HIS A O 1
ATOM 3936 N N . CYS A 1 291 ? 17.259 16.278 34.426 1.00 21.43 290 CYS A N 1
ATOM 3937 C CA . CYS A 1 291 ? 17.629 17.684 34.473 1.00 24.62 290 CYS A CA 1
ATOM 3938 C C . CYS A 1 291 ? 16.418 18.589 34.254 1.00 27.67 290 CYS A C 1
ATOM 3939 O O . CYS A 1 291 ? 15.482 18.221 33.550 1.00 23.94 290 CYS A O 1
ATOM 3946 N N . ARG A 1 292 ? 16.438 19.769 34.867 1.00 23.14 291 ARG A N 1
ATOM 3947 C CA . ARG A 1 292 ? 15.308 20.690 34.818 1.00 26.87 291 ARG A CA 1
ATOM 3948 C C . ARG A 1 292 ? 15.851 22.085 34.609 1.00 24.31 291 ARG A C 1
ATOM 3949 O O . ARG A 1 292 ? 16.832 22.498 35.237 1.00 24.65 291 ARG A O 1
ATOM 3970 N N . LEU A 1 293 ? 15.226 22.820 33.725 1.00 21.76 292 LEU A N 1
ATOM 3971 C CA . LEU A 1 293 ? 15.622 24.190 33.493 1.00 22.36 292 LEU A CA 1
ATOM 3972 C C . LEU A 1 293 ? 14.793 25.025 34.463 1.00 24.94 292 LEU A C 1
ATOM 3973 O O . LEU A 1 293 ? 13.628 25.321 34.197 1.00 24.04 292 LEU A O 1
ATOM 3989 N N . ASP A 1 294 ? 15.382 25.373 35.599 1.00 24.19 293 ASP A N 1
ATOM 3990 C CA . ASP A 1 294 ? 14.596 25.982 36.668 1.00 25.09 293 ASP A CA 1
ATOM 3991 C C . ASP A 1 294 ? 14.296 27.447 36.431 1.00 28.08 293 ASP A C 1
ATOM 3992 O O . ASP A 1 294 ? 13.187 27.900 36.676 1.00 27.00 293 ASP A O 1
ATOM 4001 N N . LYS A 1 295 ? 15.286 28.200 35.972 1.00 24.43 294 LYS A N 1
ATOM 4002 C CA . LYS A 1 295 ? 15.067 29.604 35.657 1.00 27.80 294 LYS A CA 1
ATOM 4003 C C . LYS A 1 295 ? 16.179 30.177 34.786 1.00 28.37 294 LYS A C 1
ATOM 4004 O O . LYS A 1 295 ? 17.224 29.539 34.562 1.00 24.51 294 LYS A O 1
ATOM 4023 N N . THR A 1 296 ? 15.943 31.385 34.288 1.00 26.00 295 THR A N 1
ATOM 4024 C CA . THR A 1 296 ? 16.956 32.120 33.533 1.00 35.25 295 THR A CA 1
ATOM 4025 C C . THR A 1 296 ? 17.737 33.044 34.455 1.00 35.99 295 THR A C 1
ATOM 4026 O O . THR A 1 296 ? 17.299 33.349 35.561 1.00 37.73 295 THR A O 1
ATOM 4037 N N . LEU A 1 297 ? 18.904 33.467 33.984 1.00 35.10 296 LEU A N 1
ATOM 4038 C CA . LEU A 1 297 ? 19.829 34.298 34.751 1.00 36.68 296 LEU A CA 1
ATOM 4039 C C . LEU A 1 297 ? 20.593 35.137 33.755 1.00 37.20 296 LEU A C 1
ATOM 4040 O O . LEU A 1 297 ? 20.530 34.884 32.550 1.00 36.88 296 LEU A O 1
ATOM 4056 N N . GLU A 1 298 ? 21.340 36.111 34.257 1.00 37.54 297 GLU A N 1
ATOM 4057 C CA . GLU A 1 298 ? 22.292 36.833 33.432 1.00 41.63 297 GLU A CA 1
ATOM 4058 C C . GLU A 1 298 ? 23.683 36.510 33.950 1.00 40.72 297 GLU A C 1
ATOM 4059 O O . GLU A 1 298 ? 23.923 36.449 35.161 1.00 39.83 297 GLU A O 1
ATOM 4071 N N . LEU A 1 299 ? 24.599 36.272 33.028 1.00 36.46 298 LEU A N 1
ATOM 4072 C CA . LEU A 1 299 ? 25.969 35.954 33.401 1.00 36.06 298 LEU A CA 1
ATOM 4073 C C . LEU A 1 299 ? 26.881 36.617 32.377 1.00 41.14 298 LEU A C 1
ATOM 4074 O O . LEU A 1 299 ? 26.662 36.496 31.169 1.00 45.05 298 LEU A O 1
ATOM 4090 N N . GLY A 1 300 ? 27.897 37.327 32.858 1.00 50.26 299 GLY A N 1
ATOM 4091 C CA . GLY A 1 300 ? 28.614 38.269 32.026 1.00 50.52 299 GLY A CA 1
ATOM 4092 C C . GLY A 1 300 ? 27.594 39.354 31.757 1.00 58.46 299 GLY A C 1
ATOM 4093 O O . GLY A 1 300 ? 27.157 40.051 32.674 1.00 69.78 299 GLY A O 1
ATOM 4097 N N . GLY A 1 301 ? 27.173 39.477 30.511 1.00 52.91 300 GLY A N 1
ATOM 4098 C CA . GLY A 1 301 ? 26.053 40.344 30.198 1.00 57.04 300 GLY A CA 1
ATOM 4099 C C . GLY A 1 301 ? 24.990 39.562 29.456 1.00 55.77 300 GLY A C 1
ATOM 4100 O O . GLY A 1 301 ? 24.030 40.140 28.936 1.00 59.81 300 GLY A O 1
ATOM 4104 N N . LYS A 1 302 ? 25.152 38.240 29.424 1.00 49.90 301 LYS A N 1
ATOM 4105 C CA . LYS A 1 302 ? 24.399 37.412 28.493 1.00 45.94 301 LYS A CA 1
ATOM 4106 C C . LYS A 1 302 ? 23.549 36.366 29.190 1.00 40.63 301 LYS A C 1
ATOM 4107 O O . LYS A 1 302 ? 23.791 36.022 30.337 1.00 35.71 301 LYS A O 1
ATOM 4126 N N . PRO A 1 303 ? 22.528 35.876 28.492 1.00 38.51 302 PRO A N 1
ATOM 4127 C CA . PRO A 1 303 ? 21.615 34.927 29.118 1.00 35.45 302 PRO A CA 1
ATOM 4128 C C . PRO A 1 303 ? 22.291 33.617 29.508 1.00 31.54 302 PRO A C 1
ATOM 4129 O O . PRO A 1 303 ? 23.182 33.114 28.826 1.00 30.04 302 PRO A O 1
ATOM 4140 N N . ALA A 1 304 ? 21.802 33.069 30.605 1.00 30.50 303 ALA A N 1
ATOM 4141 C CA . ALA A 1 304 ? 22.273 31.815 31.154 1.00 26.62 303 ALA A CA 1
ATOM 4142 C C . ALA A 1 304 ? 21.040 31.122 31.708 1.00 29.73 303 ALA A C 1
ATOM 4143 O O . ALA A 1 304 ? 19.945 31.710 31.719 1.00 26.81 303 ALA A O 1
ATOM 4150 N N . ILE A 1 305 ? 21.192 29.881 32.164 1.00 25.01 304 ILE A N 1
ATOM 4151 C CA . ILE A 1 305 ? 20.096 29.175 32.804 1.00 24.44 304 ILE A CA 1
ATOM 4152 C C . ILE A 1 305 ? 20.617 28.653 34.147 1.00 23.58 304 ILE A C 1
ATOM 4153 O O . ILE A 1 305 ? 21.837 28.548 34.330 1.00 23.33 304 ILE A O 1
ATOM 4169 N N . SER A 1 306 ? 19.694 28.347 35.058 1.00 23.21 305 SER A N 1
ATOM 4170 C CA . SER A 1 306 ? 19.992 27.638 36.299 1.00 22.38 305 SER A CA 1
ATOM 4171 C C . SER A 1 306 ? 19.434 26.230 36.210 1.00 21.69 305 SER A C 1
ATOM 4172 O O . SER A 1 306 ? 18.217 26.008 36.336 1.00 21.77 305 SER A O 1
ATOM 4180 N N . PRO A 1 307 ? 20.317 25.253 35.980 1.00 21.08 306 PRO A N 1
ATOM 4181 C CA . PRO A 1 307 ? 19.865 23.871 35.844 1.00 21.03 306 PRO A CA 1
ATOM 4182 C C . PRO A 1 307 ? 19.718 23.212 37.208 1.00 21.80 306 PRO A C 1
ATOM 4183 O O . PRO A 1 307 ? 20.518 23.500 38.106 1.00 20.59 306 PRO A O 1
ATOM 4194 N N . ILE A 1 308 ? 18.715 22.356 37.365 1.00 19.53 307 ILE A N 1
ATOM 4195 C CA . ILE A 1 308 ? 18.648 21.486 38.535 1.00 18.85 307 ILE A CA 1
ATOM 4196 C C . ILE A 1 308 ? 18.834 20.082 38.041 1.00 18.32 307 ILE A C 1
ATOM 4197 O O . ILE A 1 308 ? 18.077 19.638 37.172 1.00 25.03 307 ILE A O 1
ATOM 4213 N N . ILE A 1 309 ? 19.838 19.391 38.569 1.00 18.33 308 ILE A N 1
ATOM 4214 C CA . ILE A 1 309 ? 20.206 18.036 38.147 1.00 19.96 308 ILE A CA 1
ATOM 4215 C C . ILE A 1 309 ? 19.803 17.136 39.288 1.00 23.34 308 ILE A C 1
ATOM 4216 O O . ILE A 1 309 ? 20.013 17.490 40.438 1.00 22.81 308 ILE A O 1
ATOM 4232 N N . SER A 1 310 ? 19.233 15.974 39.015 1.00 17.25 309 SER A N 1
ATOM 4233 C CA . SER A 1 310 ? 18.780 15.140 40.136 1.00 19.80 309 SER A CA 1
ATOM 4234 C C . SER A 1 310 ? 19.028 13.687 39.839 1.00 21.45 309 SER A C 1
ATOM 4235 O O . SER A 1 310 ? 18.993 13.268 38.678 1.00 25.39 309 SER A O 1
ATOM 4243 N N . GLY A 1 311 ? 19.292 12.917 40.881 1.00 16.70 310 GLY A N 1
ATOM 4244 C CA . GLY A 1 311 ? 19.607 11.513 40.728 1.00 18.32 310 GLY A CA 1
ATOM 4245 C C . GLY A 1 311 ? 19.686 10.835 42.093 1.00 14.84 310 GLY A C 1
ATOM 4246 O O . GLY A 1 311 ? 19.679 11.496 43.108 1.00 19.07 310 GLY A O 1
ATOM 4250 N N . ARG A 1 312 ? 19.783 9.520 42.087 1.00 17.19 311 ARG A N 1
ATOM 4251 C CA . ARG A 1 312 ? 19.909 8.726 43.301 1.00 19.55 311 ARG A CA 1
ATOM 4252 C C . ARG A 1 312 ? 21.336 8.207 43.364 1.00 18.98 311 ARG A C 1
ATOM 4253 O O . ARG A 1 312 ? 21.941 7.910 42.318 1.00 16.27 311 ARG A O 1
ATOM 4274 N N . ALA A 1 313 ? 21.848 8.044 44.584 1.00 17.99 312 ALA A N 1
ATOM 4275 C CA . ALA A 1 313 ? 23.172 7.454 44.791 1.00 14.58 312 ALA A CA 1
ATOM 4276 C C . ALA A 1 313 ? 23.170 6.441 45.952 1.00 12.32 312 ALA A C 1
ATOM 4277 O O . ALA A 1 313 ? 22.239 6.427 46.795 1.00 14.46 312 ALA A O 1
ATOM 4284 N N . TRP A 1 314 ? 24.218 5.609 45.996 1.00 12.45 313 TRP A N 1
ATOM 4285 C CA . TRP A 1 314 ? 24.356 4.573 47.024 1.00 11.82 313 TRP A CA 1
ATOM 4286 C C . TRP A 1 314 ? 25.834 4.428 47.377 1.00 14.74 313 TRP A C 1
ATOM 4287 O O . TRP A 1 314 ? 26.699 4.310 46.475 1.00 11.33 313 TRP A O 1
ATOM 4308 N N . VAL A 1 315 ? 26.107 4.410 48.674 1.00 12.06 314 VAL A N 1
ATOM 4309 C CA . VAL A 1 315 ? 27.430 4.082 49.213 1.00 14.84 314 VAL A CA 1
ATOM 4310 C C . VAL A 1 315 ? 27.794 2.619 48.920 1.00 11.69 314 VAL A C 1
ATOM 4311 O O . VAL A 1 315 ? 26.949 1.731 48.981 1.00 12.89 314 VAL A O 1
ATOM 4324 N N . THR A 1 316 ? 29.035 2.406 48.501 1.00 11.28 315 THR A N 1
ATOM 4325 C CA . THR A 1 316 ? 29.460 1.114 48.037 1.00 11.09 315 THR A CA 1
ATOM 4326 C C . THR A 1 316 ? 30.525 0.538 48.973 1.00 14.52 315 THR A C 1
ATOM 4327 O O . THR A 1 316 ? 31.005 -0.556 48.750 1.00 13.30 315 THR A O 1
ATOM 4338 N N . GLY A 1 317 ? 30.890 1.274 50.007 1.00 13.46 316 GLY A N 1
ATOM 4339 C CA . GLY A 1 317 ? 31.888 0.781 50.944 1.00 11.62 316 GLY A CA 1
ATOM 4340 C C . GLY A 1 317 ? 32.798 1.846 51.499 1.00 9.84 316 GLY A C 1
ATOM 4341 O O . GLY A 1 317 ? 32.577 3.024 51.288 1.00 13.64 316 GLY A O 1
ATOM 4345 N N . THR A 1 318 ? 33.818 1.394 52.244 1.00 11.80 317 THR A N 1
ATOM 4346 C CA . THR A 1 318 ? 34.846 2.238 52.833 1.00 8.89 317 THR A CA 1
ATOM 4347 C C . THR A 1 318 ? 36.218 1.657 52.433 1.00 10.90 317 THR A C 1
ATOM 4348 O O . THR A 1 318 ? 36.341 0.469 52.135 1.00 11.19 317 THR A O 1
ATOM 4359 N N . SER A 1 319 ? 37.234 2.502 52.353 1.00 10.41 318 SER A N 1
ATOM 4360 C CA . SER A 1 319 ? 38.556 2.013 52.061 1.00 8.70 318 SER A CA 1
ATOM 4361 C C . SER A 1 319 ? 39.632 2.879 52.652 1.00 11.64 318 SER A C 1
ATOM 4362 O O . SER A 1 319 ? 39.420 4.071 52.938 1.00 12.53 318 SER A O 1
ATOM 4370 N N . GLN A 1 320 ? 40.802 2.261 52.839 1.00 10.85 319 GLN A N 1
ATOM 4371 C CA . GLN A 1 320 ? 41.967 2.960 53.345 1.00 10.65 319 GLN A CA 1
ATOM 4372 C C . GLN A 1 320 ? 43.076 2.691 52.291 1.00 10.95 319 GLN A C 1
ATOM 4373 O O . GLN A 1 320 ? 43.597 1.590 52.189 1.00 11.02 319 GLN A O 1
ATOM 4387 N N . LEU A 1 321 ? 43.366 3.676 51.469 1.00 11.08 320 LEU A N 1
ATOM 4388 C CA . LEU A 1 321 ? 44.376 3.494 50.426 1.00 10.14 320 LEU A CA 1
ATOM 4389 C C . LEU A 1 321 ? 45.758 3.707 51.001 1.00 10.50 320 LEU A C 1
ATOM 4390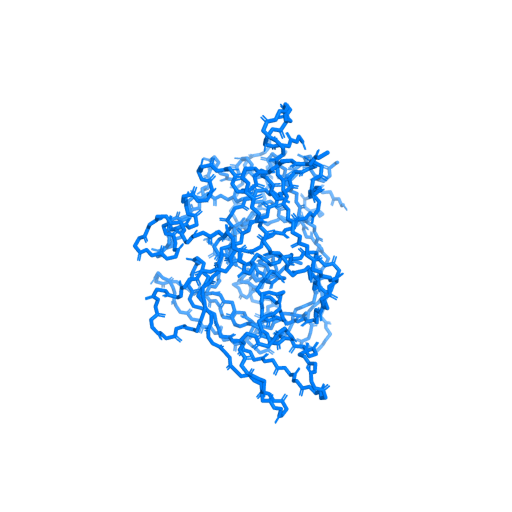 O O . LEU A 1 321 ? 45.978 4.661 51.763 1.00 14.23 320 LEU A O 1
ATOM 4406 N N . MET A 1 322 ? 46.698 2.881 50.537 1.00 12.48 321 MET A N 1
ATOM 4407 C CA . MET A 1 322 ? 48.070 2.886 51.023 1.00 11.96 321 MET A CA 1
ATOM 4408 C C . MET A 1 322 ? 49.085 2.802 49.877 1.00 16.52 321 MET A 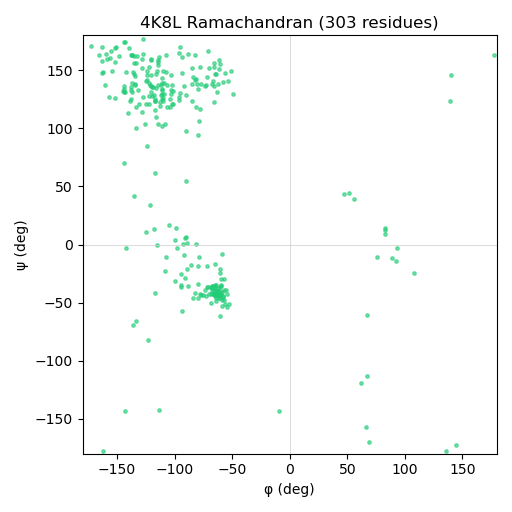C 1
ATOM 4409 O O . MET A 1 322 ? 48.750 2.452 48.742 1.00 17.14 321 MET A O 1
ATOM 4423 N N . LEU A 1 323 ? 50.327 3.167 50.180 1.00 13.95 322 LEU A N 1
ATOM 4424 C CA . LEU A 1 323 ? 51.410 3.121 49.205 1.00 14.82 322 LEU A CA 1
ATOM 4425 C C . LEU A 1 323 ? 52.653 2.627 49.888 1.00 18.20 322 LEU A C 1
ATOM 4426 O O . LEU A 1 323 ? 53.197 3.321 50.746 1.00 17.19 322 LEU A O 1
ATOM 4442 N N . ASP A 1 324 ? 53.118 1.437 49.511 1.00 20.08 323 ASP A N 1
ATOM 4443 C CA . ASP A 1 324 ? 54.399 0.937 50.016 1.00 19.83 323 ASP A CA 1
ATOM 4444 C C . ASP A 1 324 ? 55.492 1.811 49.437 1.00 15.76 323 ASP A C 1
ATOM 4445 O O . ASP A 1 324 ? 55.438 2.178 48.254 1.00 20.80 323 ASP A O 1
ATOM 4454 N N . PRO A 1 325 ? 56.500 2.177 50.272 1.00 22.05 324 PRO A N 1
ATOM 4455 C CA . PRO A 1 325 ? 57.630 3.008 49.858 1.00 21.67 324 PRO A CA 1
ATOM 4456 C C . PRO A 1 325 ? 58.456 2.374 48.747 1.00 22.26 324 PRO A C 1
ATOM 4457 O O . PRO A 1 325 ? 59.130 3.107 48.038 1.00 20.82 324 PRO A O 1
ATOM 4468 N N . SER A 1 326 ? 58.376 1.061 48.584 1.00 24.45 325 SER A N 1
ATOM 4469 C CA . SER A 1 326 ? 59.163 0.374 47.552 1.00 23.29 325 SER A CA 1
ATOM 4470 C C . SER A 1 326 ? 58.374 0.109 46.288 1.00 21.39 325 SER A C 1
ATOM 4471 O O . SER A 1 326 ? 58.910 -0.376 45.312 1.00 16.88 325 SER A O 1
ATOM 4479 N N . ASP A 1 327 ? 57.095 0.455 46.285 1.00 16.85 326 ASP A N 1
ATOM 4480 C CA . ASP A 1 327 ? 56.264 0.238 45.118 1.00 16.35 326 ASP A CA 1
ATOM 4481 C C . ASP A 1 327 ? 56.790 1.121 44.005 1.00 19.19 326 ASP A C 1
ATOM 4482 O O . ASP A 1 327 ? 56.884 2.338 44.192 1.00 22.83 326 ASP A O 1
ATOM 4491 N N . PRO A 1 328 ? 57.151 0.523 42.863 1.00 20.73 327 PRO A N 1
ATOM 4492 C CA . PRO A 1 328 ? 57.780 1.323 41.796 1.00 27.41 327 PRO A CA 1
ATOM 4493 C C . PRO A 1 328 ? 56.744 2.056 40.982 1.00 24.98 327 PRO A C 1
ATOM 4494 O O . PRO A 1 328 ? 57.096 2.751 40.036 1.00 23.82 327 PRO A O 1
ATOM 4505 N N . PHE A 1 329 ? 55.465 1.903 41.324 1.00 19.69 328 PHE A N 1
ATOM 4506 C CA . PHE A 1 329 ? 54.436 2.691 40.651 1.00 23.72 328 PHE A CA 1
ATOM 4507 C C . PHE A 1 329 ? 53.704 3.630 41.618 1.00 22.10 328 PHE A C 1
ATOM 4508 O O . PHE A 1 329 ? 52.498 3.527 41.791 1.00 22.55 328 PHE A O 1
ATOM 4525 N N . PRO A 1 330 ? 54.440 4.558 42.233 1.00 25.56 329 PRO A N 1
ATOM 4526 C CA . PRO A 1 330 ? 53.809 5.464 43.203 1.00 27.57 329 PRO A CA 1
ATOM 4527 C C . PRO A 1 330 ? 52.636 6.264 42.609 1.00 25.07 329 PRO A C 1
ATOM 4528 O O . PRO A 1 330 ? 51.721 6.594 43.338 1.00 25.84 329 PRO A O 1
ATOM 4539 N N . SER A 1 331 ? 52.667 6.552 41.312 1.00 24.88 330 SER A N 1
ATOM 4540 C CA . SER A 1 331 ? 51.597 7.281 40.641 1.00 26.94 330 SER A CA 1
ATOM 4541 C C . SER A 1 331 ? 50.648 6.337 39.901 1.00 28.08 330 SER A C 1
ATOM 4542 O O . SER A 1 331 ? 49.836 6.766 39.068 1.00 26.95 330 SER A O 1
ATOM 4550 N N . GLY A 1 332 ? 50.759 5.052 40.209 1.00 25.91 331 GLY A N 1
ATOM 4551 C CA . GLY A 1 332 ? 49.969 4.038 39.541 1.00 24.99 331 GLY A CA 1
ATOM 4552 C C . GLY A 1 332 ? 50.349 3.927 38.085 1.00 29.60 331 GLY A C 1
ATOM 4553 O O . GLY A 1 332 ? 51.451 4.308 37.678 1.00 31.31 331 GLY A O 1
ATOM 4557 N N . TYR A 1 333 ? 49.434 3.412 37.288 1.00 28.15 332 TYR A N 1
ATOM 4558 C CA . TYR A 1 333 ? 49.666 3.315 35.852 1.00 43.05 332 TYR A CA 1
ATOM 4559 C C . TYR A 1 333 ? 48.333 3.328 35.110 1.00 40.41 332 TYR A C 1
ATOM 4560 O O . TYR A 1 333 ? 47.278 3.093 35.718 1.00 38.60 332 TYR A O 1
#

InterPro domains:
  IPR008794 Proline racemase family [PF05544] (9-333)
  IPR008794 Proline racemase family [PIRSF029792] (1-334)
  IPR008794 Proline racemase family [PTHR33442] (3-334)
  IPR008794 Proline racemase family [SFLDS00028] (1-334)

Sequence (305 aa):
SMRSTKVIHIVGCHAEGEVGDVIVGGVAPPPGKTVWEQSRFIASDETLRNFVLNEPRGGVFRHVNLLVPPKDPRAQMGFIIMEPADTPPMSGSNSICVSTVLLDSGIIPMQEPVTRMVLEAPGGLIEVEAECRNGKAERISVRNVPSFADRLNASLEVGTITVDTAYGGDSFVIVDAASIGMELAEIGVKITKAANEQLGFRHPEKDWNHISFCQITEPVTRDGDILTGVNTVAITGTGCSARMAVLHAKGQMKVGERFIGHCRLDKTLELGGKPAISPIISGRAWVTGTSQLMLDPSDPFPSGY

CATH classification: 3.10.310.10 (+1 more: 3.10.310.10)

Foldseek 3Di:
DFDFPWKWKWFWKFFPPQTEIETPDGDAQADDLALLVSLVCCFVVVLVLLQCPFPPNHYQRHKYKYWDDHNPPQARIEIWIRHNQGGFQDAQGNVQGVVQCCQLVPVDDDDPQWDWGWYAGSNGIKIKIFGDDPSGSFKIKIFFPWKAKDDAQDWWPLVIATWTWIWQRAIEIEEEAVSPHVVCLVSWVSRQVRCCVPPWDCFLPDGHIGHQWYKYWHDWDDDPQEIEIQIDIHNHRGVVQGVQNRCVVVPNHDAQGQYHVRKHFPAWDAGNNHITTTMMRMTGMDTDGMDIDGDGPPPPPSSHD

Solvent-accessible surface area: 13860 Å² total; per-residue (Å²): 166,156,175,44,84,58,58,4,74,3,12,8,1,52,3,87,62,72,55,0,12,0,1,59,24,54,39,81,71,11,87,31,166,52,2,33,79,2,0,74,82,10,27,94,67,67,72,18,19,42,1,0,12,43,83,75,52,22,24,108,164,33,23,0,0,1,22,2,66,47,88,29,131,169,7,79,38,0,1,0,0,0,27,63,60,23,3,1,0,1,5,1,24,0,0,6,0,0,0,0,0,0,5,43,56,55,68,20,94,48,102,90,108,44,2,171,4,44,0,20,1,2,10,23,52,0,96,4,77,0,80,4,138,128,47,57,0,59,54,0,19,0,62,5,5,48,0,16,25,54,86,71,97,15,78,1,99,34,92,84,20,73,3,12,0,0,1,0,0,3,0,4,0,10,1,50,5,86,71,62,38,178,157,51,59,138,65,0,72,92,1,13,119,4,0,57,121,87,26,20,7,178,16,71,120,55,98,7,55,77,3,24,20,0,2,5,8,56,103,28,93,116,116,60,63,48,1,56,1,94,40,62,38,7,134,96,12,14,1,9,0,0,15,0,4,8,6,47,51,86,66,81,4,126,72,41,4,98,3,64,65,117,9,90,0,45,96,67,58,146,14,55,65,151,99,3,3,3,0,11,9,13,1,110,1,91,63,88,33,105,36,98,21,73,15,54,82,93,41,105,103,73,53,13,136

Secondary structure (DSSP, 8-state):
----S-EEEEEEEEETTEE-EEEEES-PPPS-SSHHHHHHHHHHH-HHHHHHHSTTTS-TT--EEEEE--SSTT-SEEEEEE-SS---S--HHHHHHHHHHHHHTTSS---SSEEEEEEEETTEEEEEEEEEETTEEEEEEEEPPPBEEEEEEEEEE--EEEEEEEESSSEEEEEESTTT---HHHHHHHHHHHHHHHT----SSS---S--EEEEE---EEETTEEE--EEEE--HHHHHHHHHHHHHTTSS-TT-EEE--EEEEEEEEETTEEEEEEEEEE-EEEEEEEEEE--TT-S-TT--

B-factor: mean 34.01, std 17.56, range [7.46, 108.12]